Protein AF-A0A9D4YRK0-F1 (afdb_monomer_lite)

Radius of gyration: 32.39 Å; chains: 1; bounding box: 124×83×76 Å

pLDDT: mean 79.43, std 18.44, range [31.47, 96.75]

InterPro domains:
  IPR012337 Ribonuclease H-like superfamily [SSF53098] (95-279)
  IPR052035 Zinc finger BED domain-containing [PTHR46481] (95-280)

Sequence (341 aa):
MKEYRMTAAGAPEKDQAMISDFVRRTEPLSEKKTQALNTKVAAMVALDLQPYSVVKDRGFKELMEEPVPNYRLPSRNPLSRTLVPRLYDDTRKKLAIQDVICHTPSIDRLCKRARQIVGHYKDSSSAQKRLDEYQEKMGKDPLRLVQDVDTRWNSQYLMLSRLLDLKEAVSVELATSNSSIDGLCSAEWKEASEYVQALKPLYDATVITSADKYLSLSTQIPIIFGILSCLSNFSGTTGFNKELAKSINTRFPLYAEDKEACLAMFLDPRFKSAVFKSNKQEVMWLKDLVPQDVALFPAVEVTEGAAKVQAPQQCVQRSSDVWSAFDNLANSQVGNTPLST

Foldseek 3Di:
DDDDDDDDDDDDDDDDDDPVVVPPPVDADDPVVLLVVQLVVLVCCVVVVNQLCPLVDPVVVVVCCVVPVNHDHDHSCCSVPPNNVVVLVVVVCLDLLVVLCVVPVLLVVLLVLLQVLLCCLVVDVPLVVQLQVQCVVVVHHRDHAAHADPSDPCRSLRRLVRCLVSVVSSQVSQVPDPDPRDDDDPVSNVVSVLVNQLCQLVVLLCVVQVVDPDDQLLCQLLSLLLSLCSLVPPPPNDPSSVSSSVSSCVVCVCSCVPLVSLQSNLPPPLRNCLSCVVPVVSNVVSVVSVVVVVVVDDDDPDDPPDDPDDDDDDDDDDCRYSCNVVVVSVVVPPDDDDPDD

Structure (mmCIF, N/CA/C/O backbone):
data_AF-A0A9D4YRK0-F1
#
_entry.id   AF-A0A9D4YRK0-F1
#
loop_
_atom_site.group_PDB
_atom_site.id
_atom_site.type_symbol
_atom_site.label_atom_id
_atom_site.label_alt_id
_atom_site.label_comp_id
_atom_site.label_asym_id
_atom_site.label_entity_id
_atom_site.label_seq_id
_atom_site.pdbx_PDB_ins_code
_atom_site.Cartn_x
_atom_site.Cartn_y
_atom_site.Cartn_z
_atom_site.occupancy
_atom_site.B_iso_or_equiv
_atom_site.auth_seq_id
_atom_site.auth_comp_id
_atom_site.auth_asym_id
_atom_site.auth_atom_id
_atom_site.pdbx_PDB_model_num
ATOM 1 N N . MET A 1 1 ? 95.710 -56.782 -17.780 1.00 37.22 1 MET A N 1
ATOM 2 C CA . MET A 1 1 ? 94.936 -55.558 -18.090 1.00 37.22 1 MET A CA 1
ATOM 3 C C . MET A 1 1 ? 93.475 -55.951 -18.240 1.00 37.22 1 MET A C 1
ATOM 5 O O . MET A 1 1 ? 93.214 -57.080 -18.620 1.00 37.22 1 MET A O 1
ATOM 9 N N . LYS A 1 2 ? 92.579 -55.066 -17.804 1.00 37.16 2 LYS A N 1
ATOM 10 C CA . LYS A 1 2 ? 91.212 -55.325 -17.327 1.00 37.16 2 LYS A CA 1
ATOM 11 C C . LYS A 1 2 ? 90.234 -55.820 -18.405 1.00 37.16 2 LYS A C 1
ATOM 13 O O . LYS A 1 2 ? 90.191 -55.260 -19.494 1.00 37.16 2 LYS A O 1
ATOM 18 N N . GLU A 1 3 ? 89.412 -56.799 -18.029 1.00 35.09 3 GLU A N 1
ATOM 19 C CA . GLU A 1 3 ? 88.186 -57.208 -18.724 1.00 35.09 3 GLU A CA 1
ATOM 20 C C . GLU A 1 3 ? 87.086 -56.146 -18.557 1.00 35.09 3 GLU A C 1
ATOM 22 O O . GLU A 1 3 ? 86.912 -55.581 -17.474 1.00 35.09 3 GLU A O 1
ATOM 27 N N . TYR A 1 4 ? 86.334 -55.885 -19.628 1.00 36.81 4 TYR A N 1
ATOM 28 C CA . TYR A 1 4 ? 85.219 -54.938 -19.664 1.00 36.81 4 TYR A CA 1
ATOM 29 C C . TYR A 1 4 ? 83.904 -55.718 -19.809 1.00 36.81 4 TYR A C 1
ATOM 31 O O . TYR A 1 4 ? 83.655 -56.336 -20.843 1.00 36.81 4 TYR A O 1
ATOM 39 N N . ARG A 1 5 ? 83.066 -55.714 -18.764 1.00 39.28 5 ARG A N 1
ATOM 40 C CA . ARG A 1 5 ? 81.685 -56.230 -18.790 1.00 39.28 5 ARG A CA 1
ATOM 41 C C . ARG A 1 5 ? 80.731 -55.077 -19.101 1.00 39.28 5 ARG A C 1
ATOM 43 O O . ARG A 1 5 ? 80.729 -54.077 -18.391 1.00 39.28 5 ARG A O 1
ATOM 50 N N . MET A 1 6 ? 79.918 -55.240 -20.141 1.00 38.59 6 MET A N 1
ATOM 51 C CA . MET A 1 6 ? 78.828 -54.327 -20.491 1.00 38.59 6 MET A CA 1
ATOM 52 C C . MET A 1 6 ? 77.666 -54.452 -19.496 1.00 38.59 6 MET A C 1
ATOM 54 O O . MET A 1 6 ? 77.218 -55.562 -19.212 1.00 38.59 6 MET A O 1
ATOM 58 N N . THR A 1 7 ? 77.146 -53.325 -19.008 1.00 41.09 7 THR A N 1
ATOM 59 C CA . THR A 1 7 ? 75.872 -53.237 -18.281 1.00 41.09 7 THR A CA 1
ATOM 60 C C . THR A 1 7 ? 74.850 -52.483 -19.132 1.00 41.09 7 THR A C 1
ATOM 62 O O . THR A 1 7 ? 75.106 -51.378 -19.605 1.00 41.09 7 THR A O 1
ATOM 65 N N . ALA A 1 8 ? 73.693 -53.107 -19.360 1.00 41.97 8 ALA A N 1
ATOM 66 C CA . ALA A 1 8 ? 72.570 -52.538 -20.097 1.00 41.97 8 ALA A CA 1
ATOM 67 C C . ALA A 1 8 ? 71.843 -51.477 -19.250 1.00 41.97 8 ALA A C 1
ATOM 69 O O . ALA A 1 8 ? 71.501 -51.737 -18.097 1.00 41.97 8 ALA A O 1
ATOM 70 N N . ALA A 1 9 ? 71.601 -50.294 -19.819 1.00 45.09 9 ALA A N 1
ATOM 71 C CA . ALA A 1 9 ? 70.806 -49.233 -19.202 1.00 45.09 9 ALA A CA 1
ATOM 72 C C . ALA A 1 9 ? 69.312 -49.433 -19.525 1.00 45.09 9 ALA A C 1
ATOM 74 O O . ALA A 1 9 ? 68.937 -49.532 -20.693 1.00 45.09 9 ALA A O 1
ATOM 75 N N . GLY A 1 10 ? 68.474 -49.525 -18.487 1.00 41.69 10 GLY A N 1
ATOM 76 C CA . GLY A 1 10 ? 67.019 -49.681 -18.592 1.00 41.69 10 GLY A CA 1
ATOM 77 C C . GLY A 1 10 ? 66.300 -48.397 -19.027 1.00 41.69 10 GLY A C 1
ATOM 78 O O . GLY A 1 10 ? 66.745 -47.291 -18.729 1.00 41.69 10 GLY A O 1
ATOM 79 N N . ALA A 1 11 ? 65.187 -48.562 -19.746 1.00 44.66 11 ALA A N 1
ATOM 80 C CA . ALA A 1 11 ? 64.291 -47.488 -20.183 1.00 44.66 11 ALA A CA 1
ATOM 81 C C . ALA A 1 11 ? 63.508 -46.869 -18.999 1.00 44.66 11 ALA A C 1
ATOM 83 O O . ALA A 1 11 ? 63.266 -47.572 -18.017 1.00 44.66 11 ALA A O 1
ATOM 84 N N . PRO A 1 12 ? 63.079 -45.593 -19.079 1.00 47.25 12 PRO A N 1
ATOM 85 C CA . PRO A 1 12 ? 62.323 -44.957 -18.004 1.00 47.25 12 PRO A CA 1
ATOM 86 C C . PRO A 1 12 ? 60.893 -45.516 -17.935 1.00 47.25 12 PRO A C 1
ATOM 88 O O . PRO A 1 12 ? 60.200 -45.601 -18.953 1.00 47.25 12 PRO A O 1
ATOM 91 N N . GLU A 1 13 ? 60.456 -45.896 -16.733 1.00 50.16 13 GLU A N 1
ATOM 92 C CA . GLU A 1 13 ? 59.064 -46.244 -16.436 1.00 50.16 13 GLU A CA 1
ATOM 93 C C . GLU A 1 13 ? 58.150 -45.052 -16.749 1.00 50.16 13 GLU A C 1
ATOM 95 O O . GLU A 1 13 ? 58.417 -43.916 -16.363 1.00 50.16 13 GLU A O 1
ATOM 100 N N . LYS A 1 14 ? 57.064 -45.309 -17.485 1.00 53.56 14 LYS A N 1
ATOM 101 C CA . LYS A 1 14 ? 55.984 -44.338 -17.667 1.00 53.56 14 LYS A CA 1
ATOM 102 C C . LYS A 1 14 ? 55.129 -44.357 -16.405 1.00 53.56 14 LYS A C 1
ATOM 104 O O . LYS A 1 14 ? 54.459 -45.360 -16.161 1.00 53.56 14 LYS A O 1
ATOM 109 N N . ASP A 1 15 ? 55.131 -43.260 -15.654 1.00 61.62 15 ASP A N 1
ATOM 110 C CA . ASP A 1 15 ? 54.235 -43.074 -14.513 1.00 61.62 15 ASP A CA 1
ATOM 111 C C . ASP A 1 15 ? 52.777 -43.335 -14.931 1.00 61.62 15 ASP A C 1
ATOM 113 O O . ASP A 1 15 ? 52.260 -42.746 -15.886 1.00 61.62 15 ASP A O 1
ATOM 117 N N . GLN A 1 16 ? 52.113 -44.263 -14.237 1.00 65.12 16 GLN A N 1
ATOM 118 C CA . GLN A 1 16 ? 50.686 -44.524 -14.414 1.00 65.12 16 GLN A CA 1
ATOM 119 C C . GLN A 1 16 ? 49.880 -43.321 -13.913 1.00 65.12 16 GLN A C 1
ATOM 121 O O . GLN A 1 16 ? 50.008 -42.925 -12.757 1.00 65.12 16 GLN A O 1
ATOM 126 N N . ALA A 1 1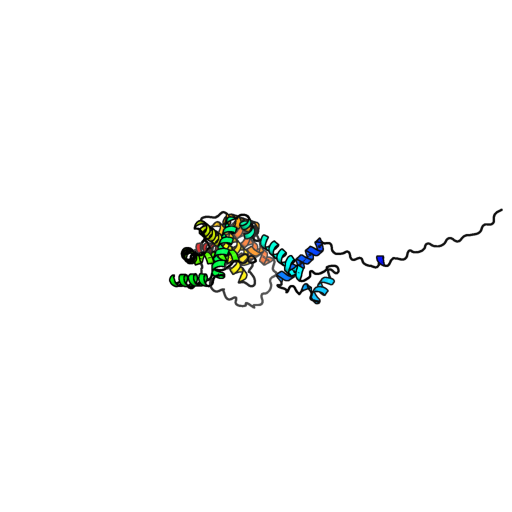7 ? 49.002 -42.783 -14.765 1.00 65.12 17 ALA A N 1
ATOM 127 C CA . ALA A 1 17 ? 48.016 -41.787 -14.357 1.00 65.12 17 ALA A CA 1
ATOM 128 C C . ALA A 1 17 ? 47.150 -42.342 -13.213 1.00 65.12 17 ALA A C 1
ATOM 130 O O . ALA A 1 17 ? 46.631 -43.462 -13.303 1.00 65.12 17 ALA A O 1
ATOM 131 N N . MET A 1 18 ? 46.999 -41.574 -12.133 1.00 75.94 18 MET A N 1
ATOM 132 C CA . MET A 1 18 ? 46.233 -42.011 -10.971 1.00 75.94 18 MET A CA 1
ATOM 133 C C . MET A 1 18 ? 44.734 -41.852 -11.230 1.00 75.94 18 MET A C 1
ATOM 135 O O . MET A 1 18 ? 44.291 -40.956 -11.943 1.00 75.94 18 MET A O 1
ATOM 139 N N . ILE A 1 19 ? 43.910 -42.689 -10.588 1.00 61.84 19 ILE A N 1
ATOM 140 C CA . ILE A 1 19 ? 42.438 -42.574 -10.628 1.00 61.84 19 ILE A CA 1
ATOM 141 C C . ILE A 1 19 ? 41.967 -41.153 -10.266 1.00 61.84 19 ILE A C 1
ATOM 143 O O . ILE A 1 19 ? 40.966 -40.684 -10.806 1.00 61.84 19 ILE A O 1
ATOM 147 N N . SER A 1 20 ? 42.701 -40.440 -9.402 1.00 61.16 20 SER A N 1
ATOM 148 C CA . SER A 1 20 ? 42.438 -39.037 -9.053 1.00 61.16 20 SER A CA 1
ATOM 149 C C . SER A 1 20 ? 42.436 -38.088 -10.247 1.00 61.16 20 SER A C 1
ATOM 151 O O . SER A 1 20 ? 41.726 -37.087 -10.199 1.00 61.16 20 SER A O 1
ATOM 153 N N . ASP A 1 21 ? 43.189 -38.409 -11.297 1.00 58.81 21 ASP A N 1
ATOM 154 C CA . ASP A 1 21 ? 43.362 -37.568 -12.483 1.00 58.81 21 ASP A CA 1
ATOM 155 C C . ASP A 1 21 ? 42.176 -37.720 -13.450 1.00 58.81 21 ASP A C 1
ATOM 157 O O . ASP A 1 21 ? 41.890 -36.827 -14.246 1.00 58.81 21 ASP A O 1
ATOM 161 N N . PHE A 1 22 ? 41.433 -38.829 -13.338 1.00 59.75 22 PHE A N 1
ATOM 162 C CA . PHE A 1 22 ? 40.206 -39.103 -14.097 1.00 59.75 22 PHE A CA 1
ATOM 163 C C . PHE A 1 22 ? 38.929 -38.715 -13.348 1.00 59.75 22 PHE A C 1
ATOM 165 O O . PHE A 1 22 ? 37.873 -38.541 -13.965 1.00 59.75 22 PHE A O 1
ATOM 172 N N . VAL A 1 23 ? 38.999 -38.538 -12.026 1.00 61.88 23 VAL A N 1
ATOM 173 C CA . VAL A 1 23 ? 37.905 -37.929 -11.272 1.00 61.88 23 VAL A CA 1
ATOM 174 C C . VAL A 1 23 ? 37.909 -36.444 -11.609 1.00 61.88 23 VAL A C 1
ATOM 176 O O . VAL A 1 23 ? 38.714 -35.682 -11.077 1.00 61.88 23 VAL A O 1
ATOM 179 N N . ARG A 1 24 ? 36.974 -36.003 -12.463 1.00 55.03 24 ARG A N 1
ATOM 180 C CA . ARG A 1 24 ? 36.579 -34.590 -12.501 1.00 55.03 24 ARG A CA 1
ATOM 181 C C . ARG A 1 24 ? 36.155 -34.223 -11.080 1.00 55.03 24 ARG A C 1
ATOM 183 O O . ARG A 1 24 ? 35.016 -34.467 -10.693 1.00 55.03 24 ARG A O 1
ATOM 190 N N . ARG A 1 25 ? 37.072 -33.668 -10.284 1.00 55.69 25 ARG A N 1
ATOM 191 C CA . ARG A 1 25 ? 36.735 -32.959 -9.052 1.00 55.69 25 ARG A CA 1
ATOM 192 C C . ARG A 1 25 ? 35.995 -31.720 -9.508 1.00 55.69 25 ARG A C 1
ATOM 194 O O . ARG A 1 25 ? 36.591 -30.676 -9.740 1.00 55.69 25 ARG A O 1
ATOM 201 N N . THR A 1 26 ? 34.704 -31.865 -9.753 1.00 60.56 26 THR A N 1
ATOM 202 C CA . THR A 1 26 ? 33.857 -30.719 -9.983 1.00 60.56 26 THR A CA 1
ATOM 203 C C . THR A 1 26 ? 33.838 -29.948 -8.673 1.00 60.56 26 THR A C 1
ATOM 205 O O . THR A 1 26 ? 33.275 -30.393 -7.674 1.00 60.56 26 THR A O 1
ATOM 208 N N . GLU A 1 27 ? 34.582 -28.844 -8.642 1.00 69.81 27 GLU A N 1
ATOM 209 C CA . GLU A 1 27 ? 34.714 -28.044 -7.435 1.00 69.81 27 GLU A CA 1
ATOM 210 C C . GLU A 1 27 ? 33.321 -27.644 -6.931 1.00 69.81 27 GLU A C 1
ATOM 212 O O . GLU A 1 27 ? 32.442 -27.292 -7.735 1.00 69.81 27 GLU A O 1
ATOM 217 N N . PRO A 1 28 ? 33.084 -27.723 -5.610 1.00 75.19 28 PRO A N 1
ATOM 218 C CA . PRO A 1 28 ? 31.821 -27.294 -5.041 1.00 75.19 28 PRO A CA 1
ATOM 219 C C . PRO A 1 28 ? 31.569 -25.832 -5.415 1.00 75.19 28 PRO A C 1
ATOM 221 O O . PRO A 1 28 ? 32.489 -25.011 -5.451 1.00 75.19 28 PRO A O 1
ATOM 224 N N . LEU A 1 29 ? 30.308 -25.502 -5.705 1.00 85.56 29 LEU A N 1
ATOM 225 C CA . LEU A 1 29 ? 29.939 -24.130 -6.032 1.00 85.56 29 LEU A CA 1
ATOM 226 C C . LEU A 1 29 ? 30.372 -23.190 -4.901 1.00 85.56 29 LEU A C 1
ATOM 228 O O . LEU A 1 29 ? 30.156 -23.479 -3.723 1.00 85.56 29 LEU A O 1
ATOM 232 N N . SER A 1 30 ? 30.938 -22.037 -5.262 1.00 91.00 30 SER A N 1
ATOM 233 C CA . SER A 1 30 ? 31.282 -21.028 -4.266 1.00 91.00 30 SER A CA 1
ATOM 234 C C . SER A 1 30 ? 30.035 -20.554 -3.522 1.00 91.00 30 SER A C 1
ATOM 236 O O . SER A 1 30 ? 28.960 -20.413 -4.110 1.00 91.00 30 SER A O 1
ATOM 238 N N . GLU A 1 31 ? 30.190 -20.238 -2.236 1.00 91.88 31 GLU A N 1
ATOM 239 C CA . GLU A 1 31 ? 29.088 -19.806 -1.368 1.00 91.88 31 GLU A CA 1
ATOM 240 C C . GLU A 1 31 ? 28.282 -18.650 -1.987 1.00 91.88 31 GLU A C 1
ATOM 242 O O . GLU A 1 31 ? 27.053 -18.676 -2.030 1.00 91.88 31 GLU A O 1
ATOM 247 N N . LYS A 1 32 ? 28.974 -17.674 -2.588 1.00 93.62 32 LYS A N 1
ATOM 248 C CA . LYS A 1 32 ? 28.346 -16.535 -3.275 1.00 93.62 32 LYS A CA 1
ATOM 249 C C . LYS A 1 32 ? 27.471 -16.968 -4.459 1.00 93.62 32 LYS A C 1
ATOM 251 O O . LYS A 1 32 ? 26.376 -16.433 -4.633 1.00 93.62 32 LYS A O 1
ATOM 256 N N . LYS A 1 33 ? 27.930 -17.928 -5.274 1.00 91.88 33 LYS A N 1
ATOM 257 C CA . LYS A 1 33 ? 27.148 -18.461 -6.405 1.00 91.88 33 LYS A CA 1
ATOM 258 C C . LYS A 1 33 ? 25.942 -19.260 -5.906 1.00 91.88 33 LYS A C 1
ATOM 260 O O . LYS A 1 33 ? 24.844 -19.075 -6.426 1.00 91.88 33 LYS A O 1
ATOM 265 N N . THR A 1 34 ? 26.116 -20.072 -4.864 1.00 93.56 34 THR A N 1
ATOM 266 C CA . THR A 1 34 ? 25.028 -20.830 -4.225 1.00 93.56 34 THR A CA 1
ATOM 267 C C . THR A 1 34 ? 23.941 -19.907 -3.678 1.00 93.56 34 THR A C 1
ATOM 269 O O . THR A 1 34 ? 22.757 -20.127 -3.931 1.00 93.56 34 THR A O 1
ATOM 272 N N . GLN A 1 35 ? 24.318 -18.830 -2.984 1.00 93.62 35 GLN A N 1
ATOM 273 C CA . GLN A 1 35 ? 23.367 -17.840 -2.470 1.00 93.62 35 GLN A CA 1
ATOM 274 C C . GLN A 1 35 ? 22.609 -17.121 -3.595 1.00 93.62 35 GLN A C 1
ATOM 276 O O . GLN A 1 35 ? 21.395 -16.921 -3.491 1.00 93.62 35 GLN A O 1
ATOM 281 N N . ALA A 1 36 ? 23.294 -16.776 -4.690 1.00 94.56 36 ALA A N 1
ATOM 282 C CA . ALA A 1 36 ? 22.661 -16.163 -5.855 1.00 94.56 36 ALA A CA 1
ATOM 283 C C . ALA A 1 36 ? 21.612 -17.096 -6.486 1.00 94.56 36 ALA A C 1
ATOM 285 O O . ALA A 1 36 ? 20.487 -16.664 -6.740 1.00 94.56 36 ALA A O 1
ATOM 286 N N . LEU A 1 37 ? 21.938 -18.381 -6.663 1.00 95.19 37 LEU A N 1
ATOM 287 C CA . LEU A 1 37 ? 20.996 -19.382 -7.174 1.00 95.19 37 LEU A CA 1
ATOM 288 C C . LEU A 1 37 ? 19.820 -19.607 -6.218 1.00 95.19 37 LEU A C 1
ATOM 290 O O . LEU A 1 37 ? 18.675 -19.573 -6.657 1.00 95.19 37 LEU A O 1
ATOM 294 N N . ASN A 1 38 ? 20.071 -19.720 -4.910 1.00 95.50 38 ASN A N 1
ATOM 295 C CA . ASN A 1 38 ? 19.011 -19.830 -3.900 1.00 95.50 38 ASN A CA 1
ATOM 296 C C . ASN A 1 38 ? 18.036 -18.649 -3.967 1.00 95.50 38 ASN A C 1
ATOM 298 O O . ASN A 1 38 ? 16.825 -18.836 -3.854 1.00 95.50 38 ASN A O 1
ATOM 302 N N . THR A 1 39 ? 18.558 -17.440 -4.187 1.00 95.44 39 THR A N 1
ATOM 303 C CA . THR A 1 39 ? 17.743 -16.230 -4.348 1.00 95.44 39 THR A CA 1
ATOM 304 C C . THR A 1 39 ? 16.892 -16.302 -5.613 1.00 95.44 39 THR A C 1
ATOM 306 O O . THR A 1 39 ? 15.719 -15.946 -5.576 1.00 95.44 39 THR A O 1
ATOM 309 N N . LYS A 1 40 ? 17.446 -16.802 -6.725 1.00 95.75 40 LYS A N 1
ATOM 310 C CA . LYS A 1 40 ? 16.704 -16.985 -7.981 1.00 95.75 40 LYS A CA 1
ATOM 311 C C . LYS A 1 40 ? 15.617 -18.054 -7.868 1.00 95.75 40 LYS A C 1
ATOM 313 O O . LYS A 1 40 ? 14.510 -17.813 -8.331 1.00 95.75 40 LYS A O 1
ATOM 318 N N . VAL A 1 41 ? 15.890 -19.174 -7.198 1.00 95.75 41 VAL A N 1
ATOM 319 C CA . VAL A 1 41 ? 14.881 -20.212 -6.923 1.00 95.75 41 VAL A CA 1
ATOM 320 C C . VAL A 1 41 ? 13.764 -19.656 -6.037 1.00 95.75 41 VAL A C 1
ATOM 322 O O . VAL A 1 41 ? 12.593 -19.846 -6.344 1.00 95.75 41 VAL A O 1
ATOM 325 N N . ALA A 1 42 ? 14.102 -18.922 -4.972 1.00 96.44 42 ALA A N 1
ATOM 326 C CA . ALA A 1 42 ? 13.107 -18.271 -4.118 1.00 96.44 42 ALA A CA 1
ATOM 327 C C . ALA A 1 42 ? 12.266 -17.237 -4.880 1.00 96.44 42 ALA A C 1
ATOM 329 O O . ALA A 1 42 ? 11.055 -17.182 -4.685 1.00 96.44 42 ALA A O 1
ATOM 330 N N . ALA A 1 43 ? 12.894 -16.457 -5.766 1.00 95.94 43 ALA A N 1
ATOM 331 C CA . ALA A 1 43 ? 12.201 -15.496 -6.614 1.00 95.94 43 ALA A CA 1
ATOM 332 C C . ALA A 1 43 ? 11.253 -16.181 -7.604 1.00 95.94 43 ALA A C 1
ATOM 334 O O . ALA A 1 43 ? 10.110 -15.759 -7.688 1.00 95.94 43 ALA A O 1
ATOM 335 N N . MET A 1 44 ? 11.679 -17.251 -8.287 1.00 96.06 44 MET A N 1
ATOM 336 C CA . MET A 1 44 ? 10.807 -18.041 -9.170 1.00 96.06 44 MET A CA 1
ATOM 337 C C . MET A 1 44 ? 9.577 -18.542 -8.409 1.00 96.06 44 MET A C 1
ATOM 339 O O . MET A 1 44 ? 8.446 -18.302 -8.815 1.00 96.06 44 MET A O 1
ATOM 343 N N . VAL A 1 45 ? 9.792 -19.133 -7.231 1.00 95.94 45 VAL A N 1
ATOM 344 C CA . VAL A 1 45 ? 8.692 -19.655 -6.415 1.00 95.94 45 VAL A CA 1
ATOM 345 C C . VAL A 1 45 ? 7.717 -18.556 -5.988 1.00 95.94 45 VAL A C 1
ATOM 347 O O . VAL A 1 45 ? 6.510 -18.780 -5.987 1.00 95.94 45 VAL A O 1
ATOM 350 N N . ALA A 1 46 ? 8.224 -17.371 -5.642 1.00 93.12 46 ALA A N 1
ATOM 351 C CA . ALA A 1 46 ? 7.398 -16.245 -5.224 1.00 93.12 46 ALA A CA 1
ATOM 352 C C . ALA A 1 46 ? 6.656 -15.569 -6.392 1.00 93.12 46 ALA A C 1
ATOM 354 O O . ALA A 1 46 ? 5.475 -15.261 -6.250 1.00 93.12 46 ALA A O 1
ATOM 355 N N . LEU A 1 47 ? 7.333 -15.331 -7.519 1.00 90.88 47 LEU A N 1
ATOM 356 C CA . LEU A 1 47 ? 6.775 -14.645 -8.691 1.00 90.88 47 LEU A CA 1
ATOM 357 C C . LEU A 1 47 ? 5.705 -15.490 -9.382 1.00 90.88 47 LEU A C 1
ATOM 359 O O . LEU A 1 47 ? 4.651 -14.970 -9.737 1.00 90.88 47 LEU A O 1
ATOM 363 N N . ASP A 1 48 ? 5.946 -16.796 -9.489 1.00 94.62 48 ASP A N 1
ATOM 364 C CA . ASP A 1 48 ? 5.068 -17.724 -10.203 1.00 94.62 48 ASP A CA 1
ATOM 365 C C . ASP A 1 48 ? 4.077 -18.436 -9.267 1.00 94.62 48 ASP A C 1
ATOM 367 O O . ASP A 1 48 ? 3.433 -19.411 -9.662 1.00 94.62 48 ASP A O 1
ATOM 371 N N . LEU A 1 49 ? 3.980 -17.978 -8.010 1.00 91.44 49 LEU A N 1
ATOM 372 C CA . LEU A 1 49 ? 3.104 -18.517 -6.961 1.00 91.44 49 LEU A CA 1
ATOM 373 C C . LEU A 1 49 ? 3.196 -20.047 -6.813 1.00 91.44 49 LEU A C 1
ATOM 375 O O . LEU A 1 49 ? 2.203 -20.728 -6.545 1.00 91.44 49 LEU A O 1
ATOM 379 N N . GLN A 1 50 ? 4.396 -20.603 -6.987 1.00 95.56 50 GLN A N 1
ATOM 380 C CA . GLN A 1 50 ? 4.605 -22.045 -6.936 1.00 95.56 50 GLN A CA 1
ATOM 381 C C . GLN A 1 50 ? 4.545 -22.562 -5.495 1.00 95.56 50 GLN A C 1
ATOM 383 O O . GLN A 1 50 ? 4.965 -21.882 -4.551 1.00 95.56 50 GLN A O 1
ATOM 388 N N . PRO A 1 51 ? 4.082 -23.804 -5.278 1.00 96.06 51 PRO A N 1
ATOM 389 C CA . PRO A 1 51 ? 4.180 -24.412 -3.965 1.00 96.06 51 PRO A CA 1
ATOM 390 C C . PRO A 1 51 ? 5.652 -24.635 -3.599 1.00 96.06 51 PRO A C 1
ATOM 392 O O . PRO A 1 51 ? 6.457 -25.084 -4.412 1.00 96.06 51 PRO A O 1
ATOM 395 N N . TYR A 1 52 ? 6.012 -24.443 -2.326 1.00 95.62 52 TYR A N 1
ATOM 396 C CA . TYR A 1 52 ? 7.384 -24.689 -1.850 1.00 95.62 52 TYR A CA 1
ATOM 397 C C . TYR A 1 52 ? 7.872 -26.138 -2.037 1.00 95.62 52 TYR A C 1
ATOM 399 O O . TYR A 1 52 ? 9.041 -26.430 -1.788 1.00 95.62 52 TYR A O 1
ATOM 407 N N . SER A 1 53 ? 6.987 -27.074 -2.390 1.00 95.69 53 SER A N 1
ATOM 408 C CA . SER A 1 53 ? 7.345 -28.448 -2.743 1.00 95.69 53 SER A CA 1
ATOM 409 C C . SER A 1 53 ? 8.013 -28.571 -4.110 1.00 95.69 53 SER A C 1
ATOM 411 O O . SER A 1 53 ? 8.700 -29.568 -4.294 1.00 95.69 53 SER A O 1
ATOM 413 N N . VAL A 1 54 ? 7.902 -27.575 -5.000 1.00 96.12 54 VAL A N 1
ATOM 414 C CA . VAL A 1 54 ? 8.424 -27.641 -6.380 1.00 96.12 54 VAL A CA 1
ATOM 415 C C . VAL A 1 54 ? 9.913 -27.996 -6.445 1.00 96.12 54 VAL A C 1
ATOM 417 O O . VAL A 1 54 ? 10.357 -28.742 -7.309 1.00 96.12 54 VAL A O 1
ATOM 420 N N . VAL A 1 55 ? 10.693 -27.577 -5.442 1.00 95.12 55 VAL A N 1
ATOM 421 C CA . VAL A 1 55 ? 12.125 -27.914 -5.305 1.00 95.12 55 VAL A CA 1
ATOM 422 C C . VAL A 1 55 ? 12.404 -29.411 -5.108 1.00 95.12 55 VAL A C 1
ATOM 424 O O . VAL A 1 55 ? 13.549 -29.854 -5.189 1.00 95.12 55 VAL A O 1
ATOM 427 N N . LYS A 1 56 ? 11.379 -30.211 -4.797 1.00 93.94 56 LYS A N 1
ATOM 428 C CA . LYS A 1 56 ? 11.473 -31.668 -4.659 1.00 93.94 56 LYS A CA 1
ATOM 429 C C . LYS A 1 56 ? 11.054 -32.407 -5.922 1.00 93.94 56 LYS A C 1
ATOM 431 O O . LYS A 1 56 ? 11.405 -33.587 -6.028 1.00 93.94 56 LYS A O 1
ATOM 436 N N . ASP A 1 57 ? 10.342 -31.741 -6.822 1.00 95.69 57 ASP A N 1
ATOM 437 C CA . ASP A 1 57 ? 9.744 -32.363 -7.990 1.00 95.69 57 ASP A CA 1
ATOM 438 C C . ASP A 1 57 ? 10.829 -32.841 -8.950 1.00 95.69 57 ASP A C 1
ATOM 440 O O . ASP A 1 57 ? 11.865 -32.198 -9.135 1.00 95.69 57 ASP A O 1
ATOM 444 N N . ARG A 1 58 ? 10.593 -34.013 -9.544 1.00 95.69 58 ARG A N 1
ATOM 445 C CA . ARG A 1 58 ? 11.573 -34.696 -10.392 1.00 95.69 58 ARG A CA 1
ATOM 446 C C . ARG A 1 58 ? 11.998 -33.827 -11.579 1.00 95.69 58 ARG A C 1
ATOM 448 O O . ARG A 1 58 ? 13.189 -33.624 -11.768 1.00 95.69 58 ARG A O 1
ATOM 455 N N . GLY A 1 59 ? 11.034 -33.271 -12.315 1.00 95.75 59 GLY A N 1
ATOM 456 C CA . GLY A 1 59 ? 11.323 -32.472 -13.509 1.00 95.75 59 GLY A CA 1
ATOM 457 C C . GLY A 1 59 ? 12.122 -31.203 -13.208 1.00 95.75 59 GLY A C 1
ATOM 458 O O . GLY A 1 59 ? 13.032 -30.860 -13.953 1.00 95.75 59 GLY A O 1
ATOM 459 N N . PHE A 1 60 ? 11.850 -30.533 -12.082 1.00 95.06 60 PHE A N 1
ATOM 460 C CA . PHE A 1 60 ? 12.611 -29.341 -11.704 1.00 95.06 60 PHE A CA 1
ATOM 461 C C . PHE A 1 60 ? 14.052 -29.676 -11.293 1.00 95.06 60 PHE A C 1
ATOM 463 O O . PHE A 1 60 ? 14.963 -28.907 -11.580 1.00 95.06 60 PHE A O 1
ATOM 470 N N . LYS A 1 61 ? 14.288 -30.835 -10.668 1.00 93.62 61 LYS A N 1
ATOM 471 C CA . LYS A 1 61 ? 15.650 -31.313 -10.381 1.00 93.62 61 LYS A CA 1
ATOM 472 C C . LYS A 1 61 ? 16.419 -31.641 -11.654 1.00 93.62 61 LYS A C 1
ATOM 474 O O . LYS A 1 61 ? 17.518 -31.127 -11.816 1.00 93.62 61 LYS A O 1
ATOM 479 N N . GLU A 1 62 ? 15.817 -32.416 -12.556 1.00 94.19 62 GLU A N 1
ATOM 480 C CA . GLU A 1 62 ? 16.423 -32.768 -13.849 1.00 94.19 62 GLU A CA 1
ATOM 481 C C . GLU A 1 62 ? 16.777 -31.503 -14.651 1.00 94.19 62 GLU A C 1
ATOM 483 O O . GLU A 1 62 ? 17.881 -31.388 -15.177 1.00 94.19 62 GLU A O 1
ATOM 488 N N . LEU A 1 63 ? 15.894 -30.495 -14.651 1.00 94.00 63 LEU A N 1
ATOM 489 C CA . LEU A 1 63 ? 16.151 -29.204 -15.296 1.00 94.00 63 LEU A CA 1
ATOM 490 C C . LEU A 1 63 ? 17.342 -28.446 -14.693 1.00 94.00 63 LEU A C 1
ATOM 492 O O . LEU A 1 63 ? 18.024 -27.725 -15.413 1.00 94.00 63 LEU A O 1
ATOM 496 N N . MET A 1 64 ? 17.571 -28.553 -13.383 1.00 93.12 64 MET A N 1
ATOM 497 C CA . MET A 1 64 ? 18.643 -27.826 -12.691 1.00 93.12 64 MET A CA 1
ATOM 498 C C . MET A 1 64 ? 19.992 -28.554 -12.745 1.00 93.12 64 MET A C 1
ATOM 500 O O . MET A 1 64 ? 21.033 -27.898 -12.666 1.00 93.12 64 MET A O 1
ATOM 504 N N . GLU A 1 65 ? 19.981 -29.880 -12.898 1.00 90.50 65 GLU A N 1
ATOM 505 C CA . GLU A 1 65 ? 21.184 -30.712 -13.008 1.00 90.50 65 GLU A CA 1
ATOM 506 C C . GLU A 1 65 ? 21.966 -30.444 -14.301 1.00 90.50 65 GLU A C 1
ATOM 508 O O . GLU A 1 65 ? 23.193 -30.379 -14.255 1.00 90.50 65 GLU A O 1
ATOM 513 N N . GLU A 1 66 ? 21.280 -30.212 -15.423 1.00 89.38 66 GLU A N 1
ATOM 514 C CA . GLU A 1 66 ? 21.919 -29.955 -16.722 1.00 89.38 66 GLU A CA 1
ATOM 515 C C . GLU A 1 66 ? 22.755 -28.650 -16.745 1.00 89.38 66 GLU A C 1
ATOM 517 O O . GLU A 1 66 ? 23.952 -28.702 -17.039 1.00 89.38 66 GLU A O 1
ATOM 522 N N . PRO A 1 67 ? 22.212 -27.463 -16.393 1.00 89.19 67 PRO A N 1
ATOM 523 C CA . PRO A 1 67 ? 22.976 -26.217 -16.425 1.00 89.19 67 PRO A CA 1
ATOM 524 C C . PRO A 1 67 ? 23.929 -26.046 -15.232 1.00 89.19 67 PRO A C 1
ATOM 526 O O . PRO A 1 67 ? 24.927 -25.332 -15.354 1.00 89.19 67 PRO A O 1
ATOM 529 N N . VAL A 1 68 ? 23.625 -26.626 -14.058 1.00 89.25 68 VAL A N 1
ATOM 530 C CA . VAL A 1 68 ? 24.410 -26.415 -12.825 1.00 89.25 68 VAL A CA 1
ATOM 531 C C . VAL A 1 68 ? 24.524 -27.703 -11.982 1.00 89.25 68 VAL A C 1
ATOM 533 O O . VAL A 1 68 ? 23.988 -27.773 -10.873 1.00 89.25 68 VAL A O 1
ATOM 536 N N . PRO A 1 69 ? 25.305 -28.706 -12.423 1.00 84.75 69 PRO A N 1
ATOM 537 C CA . PRO A 1 69 ? 25.294 -30.056 -11.839 1.00 84.75 69 PRO A CA 1
ATOM 538 C C . PRO A 1 69 ? 25.744 -30.141 -10.370 1.00 84.75 69 PRO A C 1
ATOM 540 O O . PRO A 1 69 ? 25.344 -31.050 -9.649 1.00 84.75 69 PRO A O 1
ATOM 543 N N . ASN A 1 70 ? 26.552 -29.191 -9.879 1.00 88.50 70 ASN A N 1
ATOM 544 C CA . ASN A 1 70 ? 27.020 -29.189 -8.480 1.00 88.50 70 ASN A CA 1
ATOM 545 C C . ASN A 1 70 ? 26.147 -28.343 -7.543 1.00 88.50 70 ASN A C 1
ATOM 547 O O . ASN A 1 70 ? 26.501 -28.154 -6.375 1.00 88.50 70 ASN A O 1
ATOM 551 N N . TYR A 1 71 ? 25.047 -27.772 -8.036 1.00 91.81 71 TYR A N 1
ATOM 552 C CA . TYR A 1 71 ? 24.157 -26.967 -7.213 1.00 91.81 71 TYR A CA 1
ATOM 553 C C . TYR A 1 71 ? 23.143 -27.850 -6.490 1.00 91.81 71 TYR A C 1
ATOM 555 O O . TYR A 1 71 ? 22.346 -28.560 -7.095 1.00 91.81 71 TYR A O 1
ATOM 563 N N . ARG A 1 72 ? 23.140 -27.770 -5.158 1.00 90.56 72 ARG A N 1
ATOM 564 C CA . ARG A 1 72 ? 22.124 -28.428 -4.338 1.00 90.56 72 ARG A CA 1
ATOM 565 C C . ARG A 1 72 ? 20.967 -27.473 -4.096 1.00 90.56 72 ARG A C 1
ATOM 567 O O . ARG A 1 72 ? 21.131 -26.460 -3.418 1.00 90.56 72 ARG A O 1
ATOM 574 N N . LEU A 1 73 ? 19.797 -27.835 -4.617 1.00 92.94 73 LEU A N 1
ATOM 575 C CA . LEU A 1 73 ? 18.568 -27.077 -4.411 1.00 92.94 73 LEU A CA 1
ATOM 576 C C . LEU A 1 73 ? 18.248 -26.913 -2.914 1.00 92.94 73 LEU A C 1
ATOM 578 O O . LEU A 1 73 ? 18.420 -27.857 -2.132 1.00 92.94 73 LEU A O 1
ATOM 582 N N . PRO A 1 74 ? 17.738 -25.739 -2.498 1.00 93.56 74 PRO A N 1
ATOM 583 C CA . PRO A 1 74 ? 17.296 -25.534 -1.133 1.00 93.56 74 PRO A CA 1
ATOM 584 C C . PRO A 1 74 ? 16.106 -26.447 -0.850 1.00 93.56 74 PRO A C 1
ATOM 586 O O . PRO A 1 74 ? 15.200 -26.605 -1.668 1.00 93.56 74 PRO A O 1
ATOM 589 N N . SER A 1 75 ? 16.076 -27.037 0.342 1.00 93.00 75 SER A N 1
ATOM 590 C CA . SER A 1 75 ? 14.896 -27.784 0.762 1.00 93.00 75 SER A CA 1
ATOM 591 C C . SER A 1 75 ? 13.730 -26.833 1.065 1.00 93.00 75 SER A C 1
ATOM 593 O O . SER A 1 75 ? 13.905 -25.630 1.277 1.00 93.00 75 SER A O 1
ATOM 595 N N . ARG A 1 76 ? 12.515 -27.389 1.129 1.00 95.06 76 ARG A N 1
ATOM 596 C CA . ARG A 1 76 ? 11.281 -26.642 1.422 1.00 95.06 76 ARG A CA 1
ATOM 597 C C . ARG A 1 76 ? 11.396 -25.731 2.654 1.00 95.06 76 ARG A C 1
ATOM 599 O O . ARG A 1 76 ? 10.845 -24.639 2.645 1.00 95.06 76 ARG A O 1
ATOM 606 N N . ASN A 1 77 ? 12.091 -26.170 3.707 1.00 94.06 77 ASN A N 1
ATOM 607 C CA . ASN A 1 77 ? 12.137 -25.456 4.988 1.00 94.06 77 ASN A CA 1
ATOM 608 C C . ASN A 1 77 ? 12.952 -24.147 4.922 1.00 94.06 77 ASN A C 1
ATOM 610 O O . ASN A 1 77 ? 12.382 -23.106 5.245 1.00 94.06 77 ASN A O 1
ATOM 614 N N . PRO A 1 78 ? 14.229 -24.141 4.485 1.00 93.50 78 PRO A N 1
ATOM 615 C CA . PRO A 1 78 ? 14.960 -22.905 4.206 1.00 93.50 78 PRO A CA 1
ATOM 616 C C . PRO A 1 78 ? 14.219 -21.986 3.238 1.00 93.50 78 PRO A C 1
ATOM 618 O O . PRO A 1 78 ? 14.190 -20.776 3.449 1.00 93.50 78 PRO A O 1
ATOM 621 N N . LEU A 1 79 ? 13.582 -22.556 2.209 1.00 94.19 79 LEU A N 1
ATOM 622 C CA . LEU A 1 79 ? 12.827 -21.783 1.231 1.00 94.19 79 LEU A CA 1
ATOM 623 C C . LEU A 1 79 ? 11.672 -21.014 1.890 1.00 94.19 79 LEU A C 1
ATOM 625 O O . LEU A 1 79 ? 11.599 -19.795 1.756 1.00 94.19 79 LEU A O 1
ATOM 629 N N . SER A 1 80 ? 10.825 -21.702 2.662 1.00 94.69 80 SER A N 1
ATOM 630 C CA . SER A 1 80 ? 9.629 -21.108 3.266 1.00 94.69 80 SER A CA 1
ATOM 631 C C . SER A 1 80 ? 9.907 -20.265 4.512 1.00 94.69 80 SER A C 1
ATOM 633 O O . SER A 1 80 ? 9.171 -19.324 4.781 1.00 94.69 80 SER A O 1
ATOM 635 N N . ARG A 1 81 ? 10.910 -20.625 5.326 1.00 94.44 81 ARG A N 1
ATOM 636 C CA . ARG A 1 81 ? 11.166 -19.981 6.632 1.00 94.44 81 ARG A CA 1
ATOM 637 C C . ARG A 1 81 ? 12.237 -18.901 6.580 1.00 94.44 81 ARG A C 1
ATOM 639 O O . ARG A 1 81 ? 12.351 -18.140 7.534 1.00 94.44 81 ARG A O 1
ATOM 646 N N . THR A 1 82 ? 13.035 -18.850 5.516 1.00 94.62 82 THR A N 1
ATOM 647 C CA . THR A 1 82 ? 14.196 -17.955 5.464 1.00 94.62 82 THR A CA 1
ATOM 648 C C . THR A 1 82 ? 14.320 -17.245 4.127 1.00 94.62 82 THR A C 1
ATOM 650 O O . THR A 1 82 ? 14.285 -16.023 4.111 1.00 94.62 82 THR A O 1
ATOM 653 N N . LEU A 1 83 ? 14.440 -17.966 3.007 1.00 95.19 83 LEU A N 1
ATOM 654 C CA . LEU A 1 83 ? 14.746 -17.346 1.712 1.00 95.19 83 LEU A CA 1
ATOM 655 C C . LEU A 1 83 ? 13.605 -16.458 1.208 1.00 95.19 83 LEU A C 1
ATOM 657 O O . LEU A 1 83 ? 13.848 -15.302 0.877 1.00 95.19 83 LEU A O 1
ATOM 661 N N . VAL A 1 84 ? 12.371 -16.971 1.181 1.00 94.31 84 VAL A N 1
ATOM 662 C CA . VAL A 1 84 ? 11.205 -16.196 0.726 1.00 94.31 84 VAL A CA 1
ATOM 663 C C . VAL A 1 84 ? 10.849 -15.068 1.705 1.00 94.31 84 VAL A C 1
ATOM 665 O O . VAL A 1 84 ? 10.689 -13.941 1.239 1.00 94.31 84 VAL A O 1
ATOM 668 N N . PRO A 1 85 ? 10.813 -15.280 3.038 1.00 92.88 85 PRO A N 1
ATOM 669 C CA . PRO A 1 85 ? 10.647 -14.177 3.989 1.00 92.88 85 PRO A CA 1
ATOM 670 C C . PRO A 1 85 ? 11.720 -13.087 3.860 1.00 92.88 85 PRO A C 1
ATOM 672 O O . PRO A 1 85 ? 11.393 -11.906 3.829 1.00 92.88 85 PRO A O 1
ATOM 675 N N . ARG A 1 86 ? 12.994 -13.464 3.692 1.00 92.44 86 ARG A N 1
ATOM 676 C CA . ARG A 1 86 ? 14.083 -12.502 3.476 1.00 92.44 86 ARG A CA 1
ATOM 677 C C . ARG A 1 86 ? 13.913 -11.731 2.169 1.00 92.44 86 ARG A C 1
ATOM 679 O O . ARG A 1 86 ? 14.096 -10.520 2.159 1.00 92.44 86 ARG A O 1
ATOM 686 N N . LEU A 1 87 ? 13.534 -12.413 1.084 1.00 91.44 87 LEU A N 1
ATOM 687 C CA . LEU A 1 87 ? 13.235 -11.767 -0.196 1.00 91.44 87 LEU A CA 1
ATOM 688 C C . LEU A 1 87 ? 12.094 -10.748 -0.050 1.00 91.44 87 LEU A C 1
ATOM 690 O O . LEU A 1 87 ? 12.176 -9.650 -0.606 1.00 91.44 87 LEU A O 1
ATOM 694 N N . TYR A 1 88 ? 11.056 -11.094 0.717 1.00 89.88 88 TYR A N 1
ATOM 695 C CA . TYR A 1 88 ? 9.962 -10.184 1.041 1.00 89.88 88 TYR A CA 1
ATOM 696 C C . TYR A 1 88 ? 10.468 -8.957 1.807 1.00 89.88 88 TYR A C 1
ATOM 698 O O . TYR A 1 88 ? 10.215 -7.836 1.370 1.00 89.88 88 TYR A O 1
ATOM 706 N N . ASP A 1 89 ? 11.227 -9.141 2.890 1.00 89.00 89 ASP A N 1
ATOM 707 C CA . ASP A 1 89 ? 11.746 -8.032 3.700 1.00 89.00 89 ASP A CA 1
ATOM 708 C C . ASP A 1 89 ? 12.662 -7.105 2.892 1.00 89.00 89 ASP A C 1
ATOM 710 O O . ASP A 1 89 ? 12.543 -5.880 2.971 1.00 89.00 89 ASP A O 1
ATOM 714 N N . ASP A 1 90 ? 13.544 -7.675 2.071 1.00 89.00 90 ASP A N 1
ATOM 715 C CA . ASP A 1 90 ? 14.448 -6.920 1.202 1.00 89.00 90 ASP A CA 1
ATOM 716 C C . ASP A 1 90 ? 13.686 -6.145 0.115 1.00 89.00 90 ASP A C 1
ATOM 718 O O . ASP A 1 90 ? 14.114 -5.065 -0.293 1.00 89.00 90 ASP A O 1
ATOM 722 N N . THR A 1 91 ? 12.541 -6.658 -0.340 1.00 86.94 91 THR A N 1
ATOM 723 C CA . THR A 1 91 ? 11.661 -5.956 -1.286 1.00 86.94 91 THR A CA 1
ATOM 724 C C . THR A 1 91 ? 10.842 -4.874 -0.582 1.00 86.94 91 THR A C 1
ATOM 726 O O . THR A 1 91 ? 10.773 -3.743 -1.059 1.00 86.94 91 THR A O 1
ATOM 729 N N . ARG A 1 92 ? 10.285 -5.171 0.597 1.00 84.81 92 ARG A N 1
ATOM 730 C CA . ARG A 1 92 ? 9.503 -4.239 1.419 1.00 84.81 92 ARG A CA 1
ATOM 731 C C . ARG A 1 92 ? 10.314 -3.004 1.796 1.00 84.81 92 ARG A C 1
ATOM 733 O O . ARG A 1 92 ? 9.796 -1.896 1.707 1.00 84.81 92 ARG A O 1
ATOM 740 N N . LYS A 1 93 ? 11.587 -3.173 2.166 1.00 84.31 93 LYS A N 1
ATOM 741 C CA . LYS A 1 93 ? 12.500 -2.060 2.494 1.00 84.31 93 LYS A CA 1
ATOM 742 C C . LYS A 1 93 ? 12.707 -1.076 1.342 1.00 84.31 93 LYS A C 1
ATOM 744 O O . LYS A 1 93 ? 13.126 0.044 1.587 1.00 84.31 93 LYS A O 1
ATOM 749 N N . LYS A 1 94 ? 12.424 -1.471 0.097 1.00 84.00 94 LYS A N 1
ATOM 750 C CA . LYS A 1 94 ? 12.552 -0.594 -1.077 1.00 84.00 94 LYS A CA 1
ATOM 751 C C . LYS A 1 94 ? 11.316 0.276 -1.310 1.00 84.00 94 LYS A C 1
ATOM 753 O O . LYS A 1 94 ? 11.369 1.166 -2.158 1.00 84.00 94 LYS A O 1
ATOM 758 N N . LEU A 1 95 ? 10.213 0.052 -0.595 1.00 86.75 95 LEU A N 1
ATOM 759 C CA . LEU A 1 95 ? 8.994 0.848 -0.743 1.00 86.75 95 LEU A CA 1
ATOM 760 C C . LEU A 1 95 ? 9.217 2.281 -0.248 1.00 86.75 95 LEU A C 1
ATOM 762 O O . LEU A 1 95 ? 9.718 2.476 0.855 1.00 86.75 95 LEU A O 1
ATOM 766 N N . ALA A 1 96 ? 8.759 3.273 -1.017 1.00 86.75 96 ALA A N 1
ATOM 767 C CA . ALA A 1 96 ? 8.899 4.693 -0.671 1.00 86.75 96 ALA A CA 1
ATOM 768 C C . ALA A 1 96 ? 8.327 5.033 0.718 1.00 86.75 96 ALA A C 1
ATOM 770 O O . ALA A 1 96 ? 8.887 5.826 1.463 1.00 86.75 96 ALA A O 1
ATOM 771 N N . ILE A 1 97 ? 7.236 4.367 1.103 1.00 87.06 97 ILE A N 1
ATOM 772 C CA . ILE A 1 97 ? 6.588 4.551 2.406 1.00 87.06 97 ILE A CA 1
ATOM 773 C C . ILE A 1 97 ? 7.503 4.108 3.559 1.00 87.06 97 ILE A C 1
ATOM 775 O O . ILE A 1 97 ? 7.509 4.743 4.612 1.00 87.06 97 ILE A O 1
ATOM 779 N N . GLN A 1 98 ? 8.290 3.041 3.375 1.00 85.75 98 GLN A N 1
ATOM 780 C CA . GLN A 1 98 ? 9.192 2.555 4.425 1.00 85.75 98 GLN A CA 1
ATOM 781 C C . GLN A 1 98 ? 10.334 3.537 4.684 1.00 85.75 98 GLN A C 1
ATOM 783 O O . GLN A 1 98 ? 10.683 3.740 5.845 1.00 85.75 98 GLN A O 1
ATOM 788 N N . ASP A 1 99 ? 10.833 4.219 3.648 1.00 84.94 99 ASP A N 1
ATOM 789 C CA . ASP A 1 99 ? 11.824 5.283 3.829 1.00 84.94 99 ASP A CA 1
ATOM 790 C C . ASP A 1 99 ? 11.317 6.358 4.792 1.00 84.94 99 ASP A C 1
ATOM 792 O O . ASP A 1 99 ? 12.071 6.826 5.634 1.00 84.94 99 ASP A O 1
ATOM 796 N N . VAL A 1 100 ? 10.043 6.748 4.702 1.00 85.44 100 VAL A N 1
ATOM 797 C CA . VAL A 1 100 ? 9.499 7.854 5.505 1.00 85.44 100 VAL A CA 1
ATOM 798 C C . VAL A 1 100 ? 9.111 7.400 6.914 1.00 85.44 100 VAL A C 1
ATOM 800 O O . VAL A 1 100 ? 9.388 8.104 7.889 1.00 85.44 100 VAL A O 1
ATOM 803 N N . ILE A 1 101 ? 8.514 6.209 7.050 1.00 83.25 101 ILE A N 1
ATOM 804 C CA . ILE A 1 101 ? 8.111 5.659 8.357 1.00 83.25 101 ILE A CA 1
ATOM 805 C C . ILE A 1 101 ? 9.325 5.488 9.276 1.00 83.25 101 ILE A C 1
ATOM 807 O O . ILE A 1 101 ? 9.247 5.832 10.455 1.00 83.25 101 ILE A O 1
ATOM 811 N N . CYS A 1 102 ? 10.467 5.030 8.750 1.00 77.31 102 CYS A N 1
ATOM 812 C CA . CYS A 1 102 ? 11.696 4.885 9.536 1.00 77.31 102 CYS A CA 1
ATOM 813 C C . CYS A 1 102 ? 12.190 6.205 10.156 1.00 77.31 102 CYS A C 1
ATOM 815 O O . CYS A 1 102 ? 12.843 6.175 11.197 1.00 77.31 102 CYS A O 1
ATOM 817 N N . HIS A 1 103 ? 11.851 7.349 9.558 1.00 77.88 103 HIS A N 1
ATOM 818 C CA . HIS A 1 103 ? 12.234 8.676 10.041 1.00 77.88 103 HIS A CA 1
ATOM 819 C C . HIS A 1 103 ? 11.106 9.390 10.807 1.00 77.88 103 HIS A C 1
ATOM 821 O O . HIS A 1 103 ? 11.288 10.531 11.224 1.00 77.88 103 HIS A O 1
ATOM 827 N N . THR A 1 104 ? 9.962 8.726 11.041 1.00 83.50 104 THR A N 1
ATOM 828 C CA . THR A 1 104 ? 8.795 9.321 11.719 1.00 83.50 104 THR A CA 1
ATOM 829 C C . THR A 1 104 ? 8.291 8.439 12.877 1.00 83.50 104 THR A C 1
ATOM 831 O O . THR A 1 104 ? 7.297 7.722 12.736 1.00 83.50 104 THR A O 1
ATOM 834 N N . PRO A 1 105 ? 8.940 8.480 14.062 1.00 86.56 105 PRO A N 1
ATOM 835 C CA . PRO A 1 105 ? 8.593 7.614 15.196 1.00 86.56 105 PRO A CA 1
ATOM 836 C C . PRO A 1 105 ? 7.178 7.817 15.754 1.00 86.56 105 PRO A C 1
ATOM 838 O O . PRO A 1 105 ? 6.631 6.914 16.388 1.00 86.56 105 PRO A O 1
ATOM 841 N N . SER A 1 106 ? 6.588 8.998 15.561 1.00 88.75 106 SER A N 1
ATOM 842 C CA . SER A 1 106 ? 5.227 9.306 16.007 1.00 88.75 106 SER A CA 1
ATOM 843 C C . SER A 1 106 ? 4.180 8.461 15.270 1.00 88.75 106 SER A C 1
ATOM 845 O O . SER A 1 106 ? 3.321 7.869 15.922 1.00 88.75 106 SER A O 1
ATOM 847 N N . ILE A 1 107 ? 4.342 8.257 13.958 1.00 87.38 107 ILE A N 1
ATOM 848 C CA . ILE A 1 107 ? 3.470 7.393 13.145 1.00 87.38 107 ILE A CA 1
ATOM 849 C C . ILE A 1 107 ? 3.550 5.930 13.599 1.00 87.38 107 ILE A C 1
ATOM 851 O O . ILE A 1 107 ? 2.526 5.253 13.679 1.00 87.38 107 ILE A O 1
ATOM 855 N N . ASP A 1 108 ? 4.739 5.424 13.946 1.00 87.81 108 ASP A N 1
ATOM 856 C CA . ASP A 1 108 ? 4.870 4.059 14.481 1.00 87.81 108 ASP A CA 1
ATOM 857 C C . ASP A 1 108 ? 4.108 3.894 15.810 1.00 87.81 108 ASP A C 1
ATOM 859 O O . ASP A 1 108 ? 3.388 2.907 16.002 1.00 87.81 108 ASP A O 1
ATOM 863 N N . ARG A 1 109 ? 4.203 4.884 16.710 1.00 91.56 109 ARG A N 1
ATOM 864 C CA . ARG A 1 109 ? 3.436 4.899 17.968 1.00 91.56 109 ARG A CA 1
ATOM 865 C C . ARG A 1 109 ? 1.933 4.955 17.705 1.00 91.56 109 ARG A C 1
ATOM 867 O O . ARG A 1 109 ? 1.198 4.162 18.293 1.00 91.56 109 ARG A O 1
ATOM 874 N N . LEU A 1 110 ? 1.493 5.821 16.795 1.00 93.12 110 LEU A N 1
ATOM 875 C CA . LEU A 1 110 ? 0.098 5.931 16.377 1.00 93.12 110 LEU A CA 1
ATOM 876 C C . LEU A 1 110 ? -0.434 4.591 15.852 1.00 93.12 110 LEU A C 1
ATOM 878 O O . LEU A 1 110 ? -1.460 4.110 16.328 1.00 93.12 110 LEU A O 1
ATOM 882 N N . CYS A 1 111 ? 0.286 3.937 14.937 1.00 92.06 111 CYS A N 1
ATOM 883 C CA . CYS A 1 111 ? -0.092 2.628 14.398 1.00 92.06 111 CYS A CA 1
ATOM 884 C C . CYS A 1 111 ? -0.172 1.550 15.491 1.00 92.06 111 CYS A C 1
ATOM 886 O O . CYS A 1 111 ? -1.076 0.715 15.474 1.00 92.06 111 CYS A O 1
ATOM 888 N N . LYS A 1 112 ? 0.739 1.559 16.475 1.00 92.56 112 LYS A N 1
ATOM 889 C CA . LYS A 1 112 ? 0.684 0.646 17.632 1.00 92.56 112 LYS A CA 1
ATOM 890 C C . LYS A 1 112 ? -0.549 0.882 18.504 1.00 92.56 112 LYS A C 1
ATOM 892 O O . LYS A 1 112 ? -1.203 -0.089 18.876 1.00 92.56 112 LYS A O 1
ATOM 897 N N . ARG A 1 113 ? -0.898 2.138 18.789 1.00 94.75 113 ARG A N 1
ATOM 898 C CA . ARG A 1 113 ? -2.108 2.476 19.556 1.00 94.75 113 ARG A CA 1
ATOM 899 C C . ARG A 1 113 ? -3.386 2.135 18.797 1.00 94.75 113 ARG A C 1
ATOM 901 O O . ARG A 1 113 ? -4.280 1.510 19.358 1.00 94.75 113 ARG A O 1
ATOM 908 N N . ALA A 1 114 ? -3.443 2.457 17.506 1.00 95.62 114 ALA A N 1
ATOM 909 C CA . ALA A 1 114 ? -4.552 2.074 16.639 1.00 95.62 114 ALA A CA 1
ATOM 910 C C . ALA A 1 114 ? -4.756 0.550 16.635 1.00 95.62 114 ALA A C 1
ATOM 912 O O . ALA A 1 114 ? -5.881 0.089 16.801 1.00 95.62 114 ALA A O 1
ATOM 913 N N . ARG A 1 115 ? -3.674 -0.241 16.564 1.00 95.19 115 ARG A N 1
ATOM 914 C CA . ARG A 1 115 ? -3.738 -1.706 16.698 1.00 95.19 115 ARG A CA 1
ATOM 915 C C . ARG A 1 115 ? -4.344 -2.173 18.017 1.00 95.19 115 ARG A C 1
ATOM 917 O O . ARG A 1 115 ? -5.115 -3.125 18.002 1.00 95.19 115 ARG A O 1
ATOM 924 N N . GLN A 1 116 ? -4.005 -1.537 19.139 1.00 94.50 116 GLN A N 1
ATOM 925 C CA . GLN A 1 116 ? -4.565 -1.892 20.449 1.00 94.50 116 GLN A CA 1
ATOM 926 C C . GLN A 1 116 ? -6.071 -1.625 20.506 1.00 94.50 116 GLN A C 1
ATOM 928 O O . GLN A 1 116 ? -6.829 -2.495 20.928 1.00 94.50 116 GLN A O 1
ATOM 933 N N . ILE A 1 117 ? -6.505 -0.461 20.014 1.00 94.94 117 ILE A N 1
ATOM 934 C CA . ILE A 1 117 ? -7.926 -0.099 19.940 1.00 94.94 117 ILE A CA 1
ATOM 935 C C . ILE A 1 117 ? -8.675 -1.086 19.041 1.00 94.94 117 ILE A C 1
ATOM 937 O O . ILE A 1 117 ? -9.673 -1.666 19.452 1.00 94.94 117 ILE A O 1
ATOM 941 N N . VAL A 1 118 ? -8.178 -1.337 17.829 1.00 95.50 118 VAL A N 1
ATOM 942 C CA . VAL A 1 118 ? -8.815 -2.274 16.892 1.00 95.50 118 VAL A CA 1
ATOM 943 C C . VAL A 1 118 ? -8.833 -3.702 17.445 1.00 95.50 118 VAL A C 1
ATOM 945 O O . VAL A 1 118 ? -9.842 -4.394 17.313 1.00 95.50 118 VAL A O 1
ATOM 948 N N . GLY A 1 119 ? -7.747 -4.129 18.094 1.00 94.38 119 GLY A N 1
ATOM 949 C CA . GLY A 1 119 ? -7.654 -5.419 18.776 1.00 94.38 119 GLY A CA 1
ATOM 950 C C . GLY A 1 119 ? -8.726 -5.578 19.852 1.00 94.38 119 GLY A C 1
ATOM 951 O O . GLY A 1 119 ? -9.391 -6.606 19.883 1.00 94.38 119 GLY A O 1
ATOM 952 N N . HIS A 1 120 ? -8.991 -4.535 20.647 1.00 93.25 120 HIS A N 1
ATOM 953 C CA . HIS A 1 120 ? -10.048 -4.555 21.662 1.00 93.25 120 HIS A CA 1
ATOM 954 C C . HIS A 1 120 ? -11.408 -4.971 21.101 1.00 93.25 120 HIS A C 1
ATOM 956 O O . HIS A 1 120 ? -12.037 -5.893 21.615 1.00 93.25 120 HIS A O 1
ATOM 962 N N . TYR A 1 121 ? -11.851 -4.301 20.037 1.00 93.50 121 TYR A N 1
ATOM 963 C CA . TYR A 1 121 ? -13.152 -4.569 19.426 1.00 93.50 121 TYR A CA 1
ATOM 964 C C . TYR A 1 121 ? -13.180 -5.908 18.694 1.00 93.50 121 TYR A C 1
ATOM 966 O O . TYR A 1 121 ? -14.211 -6.571 18.655 1.00 93.50 121 TYR A O 1
ATOM 974 N N . LYS A 1 122 ? -12.045 -6.343 18.143 1.00 93.12 122 LYS A N 1
ATOM 975 C CA . LYS A 1 122 ? -11.946 -7.644 17.482 1.00 93.12 122 LYS A CA 1
ATOM 976 C C . LYS A 1 122 ? -11.996 -8.810 18.473 1.00 93.12 122 LYS A C 1
ATOM 978 O O . LYS A 1 122 ? -12.629 -9.821 18.176 1.00 93.12 122 LYS A O 1
ATOM 983 N N . ASP A 1 123 ? -11.353 -8.658 19.627 1.00 91.38 123 ASP A N 1
ATOM 984 C CA . ASP A 1 123 ? -11.219 -9.715 20.633 1.00 91.38 123 ASP A CA 1
ATOM 985 C C . ASP A 1 123 ? -12.403 -9.737 21.618 1.00 91.38 123 ASP A C 1
ATOM 987 O O . ASP A 1 123 ? -12.728 -10.783 22.181 1.00 91.38 123 ASP A O 1
ATOM 991 N N . SER A 1 124 ? -13.090 -8.605 21.813 1.00 92.50 124 SER A N 1
ATOM 992 C CA . SER A 1 124 ? -14.244 -8.478 22.709 1.00 92.50 124 SER A CA 1
ATOM 993 C C . SER A 1 124 ? -15.555 -8.362 21.933 1.00 92.50 124 SER A C 1
ATOM 995 O O . SER A 1 124 ? -15.948 -7.285 21.481 1.00 92.50 124 SER A O 1
ATOM 997 N N . SER A 1 125 ? -16.300 -9.468 21.859 1.00 91.38 125 SER A N 1
ATOM 998 C CA . SER A 1 125 ? -17.630 -9.505 21.232 1.00 91.38 125 SER A CA 1
ATOM 999 C C . SER A 1 125 ? -18.613 -8.517 21.870 1.00 91.38 125 SER A C 1
ATOM 1001 O O . SER A 1 125 ? -19.402 -7.887 21.168 1.00 91.38 125 SER A O 1
ATOM 1003 N N . SER A 1 126 ? -18.533 -8.330 23.190 1.00 91.31 126 SER A N 1
ATOM 1004 C CA . SER A 1 126 ? -19.343 -7.353 23.919 1.00 91.31 126 SER A CA 1
ATOM 1005 C C . SER A 1 126 ? -19.003 -5.912 23.537 1.00 91.31 126 SER A C 1
ATOM 1007 O O . SER A 1 126 ? -19.912 -5.094 23.426 1.00 91.31 126 SER A O 1
ATOM 1009 N N . ALA A 1 127 ? -17.720 -5.587 23.333 1.00 91.31 127 ALA A N 1
ATOM 1010 C CA . ALA A 1 127 ? -17.312 -4.253 22.886 1.00 91.31 127 ALA A CA 1
ATOM 1011 C C . ALA A 1 127 ? -17.757 -3.993 21.444 1.00 91.31 127 ALA A C 1
ATOM 1013 O O . ALA A 1 127 ? -18.337 -2.946 21.165 1.00 91.31 127 ALA A O 1
ATOM 1014 N N . GLN A 1 128 ? -17.577 -4.971 20.548 1.00 94.12 128 GLN A N 1
ATOM 1015 C CA . GLN A 1 128 ? -18.064 -4.865 19.171 1.00 94.12 128 GLN A CA 1
ATOM 1016 C C . GLN A 1 128 ? -19.577 -4.650 19.124 1.00 94.12 128 GLN A C 1
ATOM 1018 O O . GLN A 1 128 ? -20.041 -3.773 18.407 1.00 94.12 128 GLN A O 1
ATOM 1023 N N . LYS A 1 129 ? -20.347 -5.392 19.929 1.00 93.31 129 LYS A N 1
ATOM 1024 C CA . LYS A 1 129 ? -21.804 -5.240 19.971 1.00 93.31 129 LYS A CA 1
ATOM 1025 C C . LYS A 1 129 ? -22.226 -3.831 20.398 1.00 93.31 129 LYS A C 1
ATOM 1027 O O . LYS A 1 129 ? -23.108 -3.251 19.778 1.00 93.31 129 LYS A O 1
ATOM 1032 N N . ARG A 1 130 ? -21.585 -3.258 21.423 1.00 92.12 130 ARG A N 1
ATOM 1033 C CA . ARG A 1 130 ? -21.873 -1.877 21.852 1.00 92.12 130 ARG A CA 1
ATOM 1034 C C . ARG A 1 130 ? -21.528 -0.855 20.771 1.00 92.12 130 ARG A C 1
ATOM 1036 O O . ARG A 1 130 ? -22.267 0.111 20.599 1.00 92.12 130 ARG A O 1
ATOM 1043 N N . LEU A 1 131 ? -20.431 -1.072 20.043 1.00 93.19 131 LEU A N 1
ATOM 1044 C CA . LEU A 1 131 ? -20.055 -0.231 18.909 1.00 93.19 131 LEU A CA 1
ATOM 1045 C C . LEU A 1 131 ? -21.087 -0.327 17.773 1.00 93.19 131 LEU A C 1
ATOM 1047 O O . LEU A 1 131 ? -21.441 0.696 17.192 1.00 93.19 131 LEU A O 1
ATOM 1051 N N . ASP A 1 132 ? -21.592 -1.525 17.476 1.00 93.94 132 ASP A N 1
ATOM 1052 C CA . ASP A 1 132 ? -22.639 -1.746 16.471 1.00 93.94 132 ASP A CA 1
ATOM 1053 C C . ASP A 1 132 ? -23.942 -1.026 16.871 1.00 93.94 132 ASP A C 1
ATOM 1055 O O . ASP A 1 132 ? -24.442 -0.198 16.114 1.00 93.94 132 ASP A O 1
ATOM 1059 N N . GLU A 1 133 ? -24.420 -1.224 18.106 1.00 92.38 133 GLU A N 1
ATOM 1060 C CA . GLU A 1 133 ? -25.616 -0.550 18.644 1.00 92.38 133 GLU A CA 1
ATOM 1061 C C . GLU A 1 133 ? -25.490 0.984 18.624 1.00 92.38 133 GLU A C 1
ATOM 1063 O O . GLU A 1 133 ? -26.475 1.704 18.446 1.00 92.38 133 GLU A O 1
ATOM 1068 N N . TYR A 1 134 ? -24.284 1.518 18.832 1.00 89.88 134 TYR A N 1
ATOM 1069 C CA . TYR A 1 134 ? -24.046 2.959 18.770 1.00 89.88 134 TYR A CA 1
ATOM 1070 C C . TYR A 1 134 ? -24.094 3.495 17.333 1.00 89.88 134 TYR A C 1
ATOM 1072 O O . TYR A 1 134 ? -24.665 4.559 17.094 1.00 89.88 134 TYR A O 1
ATOM 1080 N N . GLN A 1 135 ? -23.543 2.752 16.369 1.00 93.50 135 GLN A N 1
ATOM 1081 C CA . GLN A 1 135 ? -23.631 3.099 14.947 1.00 93.50 135 GLN A CA 1
ATOM 1082 C C . GLN A 1 135 ? -25.088 3.107 14.465 1.00 93.50 135 GLN A C 1
ATOM 1084 O O . GLN A 1 135 ? -25.502 4.062 13.806 1.00 93.50 135 GLN A O 1
ATOM 1089 N N . GLU A 1 136 ? -25.890 2.126 14.890 1.00 93.75 136 GLU A N 1
ATOM 1090 C CA . GLU A 1 136 ? -27.327 2.068 14.590 1.00 93.75 136 GLU A CA 1
ATOM 1091 C C . GLU A 1 136 ? -28.081 3.275 15.162 1.00 93.75 136 GLU A C 1
ATOM 1093 O O . GLU A 1 136 ? -28.897 3.886 14.472 1.00 93.75 136 GLU A O 1
ATOM 1098 N N . LYS A 1 137 ? -27.768 3.688 16.399 1.00 91.44 137 LYS A N 1
ATOM 1099 C CA . LYS A 1 137 ? -28.351 4.896 17.017 1.00 91.44 137 LYS A CA 1
ATOM 1100 C C . LYS A 1 137 ? -28.003 6.181 16.267 1.00 91.44 137 LYS A C 1
ATOM 1102 O O . LYS A 1 137 ? -28.778 7.132 16.307 1.00 91.44 137 LYS A O 1
ATOM 1107 N N . MET A 1 138 ? -26.860 6.216 15.584 1.00 88.62 138 MET A N 1
ATOM 1108 C CA . MET A 1 138 ? -26.469 7.314 14.694 1.00 88.62 138 MET A CA 1
ATOM 1109 C C . MET A 1 138 ? -27.103 7.222 13.298 1.00 88.62 138 MET A C 1
ATOM 1111 O O . MET A 1 138 ? -26.816 8.065 12.450 1.00 88.62 138 MET A O 1
ATOM 1115 N N . GLY A 1 139 ? -27.939 6.210 13.038 1.00 89.44 139 GLY A N 1
ATOM 1116 C CA . GLY A 1 139 ? -28.545 5.970 11.730 1.00 89.44 139 GLY A CA 1
ATOM 1117 C C . GLY A 1 139 ? -27.541 5.513 10.670 1.00 89.44 139 GLY A C 1
ATOM 1118 O O . GLY A 1 139 ? -27.763 5.752 9.485 1.00 89.44 139 GLY A O 1
ATOM 1119 N N . LYS A 1 140 ? -26.418 4.911 11.082 1.00 89.06 140 LYS A N 1
ATOM 1120 C CA . LYS A 1 140 ? -25.391 4.363 10.189 1.00 89.06 140 LYS A CA 1
ATOM 1121 C C . LYS A 1 140 ? -25.437 2.839 10.216 1.00 89.06 140 LYS A C 1
ATOM 1123 O O . LYS A 1 140 ? -25.673 2.242 11.264 1.00 89.06 140 LYS A O 1
ATOM 1128 N N . ASP A 1 141 ? -25.133 2.218 9.082 1.00 88.88 141 ASP A N 1
ATOM 1129 C CA . ASP A 1 141 ? -24.947 0.769 9.023 1.00 88.88 141 ASP A CA 1
ATOM 1130 C C . ASP A 1 141 ? -23.696 0.366 9.828 1.00 88.88 141 ASP A C 1
ATOM 1132 O O . ASP A 1 141 ? -22.631 0.964 9.623 1.00 88.88 141 ASP A O 1
ATOM 1136 N N . PRO A 1 142 ? -23.778 -0.637 10.726 1.00 90.75 142 PRO A N 1
ATOM 1137 C CA . PRO A 1 142 ? -22.640 -1.064 11.531 1.00 90.75 142 PRO A CA 1
ATOM 1138 C C . PRO A 1 142 ? -21.449 -1.526 10.693 1.00 90.75 142 PRO A C 1
ATOM 1140 O O . PRO A 1 142 ? -21.504 -2.517 9.960 1.00 90.75 142 PRO A O 1
ATOM 1143 N N . LEU A 1 143 ? -20.323 -0.837 10.856 1.00 92.88 143 LEU A N 1
ATOM 1144 C CA . LEU A 1 143 ? -19.040 -1.225 10.296 1.00 92.88 143 LEU A CA 1
ATOM 1145 C C . LEU A 1 143 ? -18.131 -1.778 11.390 1.00 92.88 143 LEU A C 1
ATOM 1147 O O . LEU A 1 143 ? -18.081 -1.292 12.520 1.00 92.88 143 LEU A O 1
ATOM 1151 N N . ARG A 1 144 ? -17.337 -2.782 11.014 1.00 93.25 144 ARG A N 1
ATOM 1152 C CA . ARG A 1 144 ? -16.279 -3.331 11.866 1.00 93.25 144 ARG A CA 1
ATOM 1153 C C . ARG A 1 144 ? -14.952 -2.637 11.608 1.00 93.25 144 ARG A C 1
ATOM 1155 O O . ARG A 1 144 ? -14.657 -2.229 10.479 1.00 93.25 144 ARG A O 1
ATOM 1162 N N . LEU A 1 145 ? -14.127 -2.545 12.644 1.00 94.06 145 LEU A N 1
ATOM 1163 C CA . LEU A 1 145 ? -12.751 -2.082 12.509 1.00 94.06 145 LEU A CA 1
ATOM 1164 C C . LEU A 1 145 ? -11.898 -3.106 11.744 1.00 94.06 145 LEU A C 1
ATOM 1166 O O . LEU A 1 145 ? -12.182 -4.305 11.735 1.00 94.06 145 LEU A O 1
ATOM 1170 N N . VAL A 1 146 ? -10.848 -2.620 11.082 1.00 93.50 146 VAL A N 1
ATOM 1171 C CA . VAL A 1 146 ? -9.944 -3.431 10.254 1.00 93.50 146 VAL A CA 1
ATOM 1172 C C . VAL A 1 146 ? -8.561 -3.416 10.883 1.00 93.50 146 VAL A C 1
ATOM 1174 O O . VAL A 1 146 ? -8.002 -2.346 11.087 1.00 93.50 146 VAL A O 1
ATOM 1177 N N . GLN A 1 147 ? -8.006 -4.589 11.180 1.00 91.81 147 GLN A N 1
ATOM 1178 C CA . GLN A 1 147 ? -6.650 -4.714 11.716 1.00 91.81 147 GLN A CA 1
ATOM 1179 C C . GLN A 1 147 ? -5.626 -4.729 10.578 1.00 91.81 147 GLN A C 1
ATOM 1181 O O . GLN A 1 147 ? -5.856 -5.359 9.541 1.00 91.81 147 GLN A O 1
ATOM 1186 N N . ASP A 1 148 ? -4.499 -4.046 10.772 1.00 92.81 148 ASP A N 1
ATOM 1187 C CA . ASP A 1 148 ? -3.395 -4.076 9.822 1.00 92.81 148 ASP A CA 1
ATOM 1188 C C . ASP A 1 148 ? -2.670 -5.435 9.825 1.00 92.81 148 ASP A C 1
ATOM 1190 O O . ASP A 1 148 ? -2.804 -6.261 10.729 1.00 92.81 148 ASP A O 1
ATOM 1194 N N . VAL A 1 149 ? -1.916 -5.688 8.757 1.00 85.56 149 VAL A N 1
ATOM 1195 C CA . VAL A 1 149 ? -1.143 -6.908 8.545 1.00 85.56 149 VAL A CA 1
ATOM 1196 C C . VAL A 1 149 ? 0.243 -6.498 8.067 1.00 85.56 149 VAL A C 1
ATOM 1198 O O . VAL A 1 149 ? 0.379 -5.939 6.983 1.00 85.56 149 VAL A O 1
ATOM 1201 N N . ASP A 1 150 ? 1.289 -6.836 8.821 1.00 77.56 150 ASP A N 1
ATOM 1202 C CA . ASP A 1 150 ? 2.665 -6.397 8.528 1.00 77.56 150 ASP A CA 1
ATOM 1203 C C . ASP A 1 150 ? 3.165 -6.782 7.121 1.00 77.56 150 ASP A C 1
ATOM 1205 O O . ASP A 1 150 ? 4.099 -6.171 6.592 1.00 77.56 150 ASP A O 1
ATOM 1209 N N . THR A 1 151 ? 2.551 -7.793 6.498 1.00 74.44 151 THR A N 1
ATOM 1210 C CA . THR A 1 151 ? 2.911 -8.286 5.164 1.00 74.44 151 THR A CA 1
ATOM 1211 C C . THR A 1 151 ? 2.253 -7.530 4.000 1.00 74.44 151 THR A C 1
ATOM 1213 O O . THR A 1 151 ? 2.510 -7.855 2.843 1.00 74.44 151 THR A O 1
ATOM 1216 N N . ARG A 1 152 ? 1.367 -6.559 4.260 1.00 80.19 152 ARG A N 1
ATOM 1217 C CA . ARG A 1 152 ? 0.672 -5.781 3.220 1.00 80.19 152 ARG A CA 1
ATOM 1218 C C . ARG A 1 152 ? 0.926 -4.299 3.428 1.00 80.19 152 ARG A C 1
ATOM 1220 O O . ARG A 1 152 ? 0.491 -3.721 4.414 1.00 80.19 152 ARG A O 1
ATOM 1227 N N . TRP A 1 153 ? 1.589 -3.658 2.471 1.00 82.81 153 TRP A N 1
ATOM 1228 C CA . TRP A 1 153 ? 1.997 -2.258 2.620 1.00 82.81 153 TRP A CA 1
ATOM 1229 C C . TRP A 1 153 ? 0.814 -1.297 2.865 1.00 82.81 153 TRP A C 1
ATOM 1231 O O . TRP A 1 153 ? 0.971 -0.313 3.583 1.00 82.81 153 TRP A O 1
ATOM 1241 N N . ASN A 1 154 ? -0.371 -1.590 2.315 1.00 88.38 154 ASN A N 1
ATOM 1242 C CA . ASN A 1 154 ? -1.560 -0.740 2.420 1.00 88.38 154 ASN A CA 1
ATOM 1243 C C . ASN A 1 154 ? -2.428 -1.017 3.658 1.00 88.38 154 ASN A C 1
ATOM 1245 O O . ASN A 1 154 ? -3.392 -0.292 3.903 1.00 88.38 154 ASN A O 1
ATOM 1249 N N . SER A 1 155 ? -2.131 -2.046 4.457 1.00 91.06 155 SER A N 1
ATOM 1250 C CA . SER A 1 155 ? -3.022 -2.436 5.554 1.00 91.06 155 SER A CA 1
ATOM 1251 C C . SER A 1 155 ? -3.071 -1.401 6.676 1.00 91.06 155 SER A C 1
ATOM 1253 O O . SER A 1 155 ? -4.110 -1.238 7.308 1.00 91.06 155 SER A O 1
ATOM 1255 N N . GLN A 1 156 ? -1.965 -0.686 6.913 1.00 91.56 156 GLN A N 1
ATOM 1256 C CA . GLN A 1 156 ? -1.916 0.407 7.890 1.00 91.56 156 GLN A CA 1
ATOM 1257 C C . GLN A 1 156 ? -2.815 1.570 7.467 1.00 91.56 156 GLN A C 1
ATOM 1259 O O . GLN A 1 156 ? -3.556 2.104 8.289 1.00 91.56 156 GLN A O 1
ATOM 1264 N N . TYR A 1 157 ? -2.795 1.915 6.175 1.00 93.69 157 TYR A N 1
ATOM 1265 C CA . TYR A 1 157 ? -3.702 2.903 5.597 1.00 93.69 157 TYR A CA 1
ATOM 1266 C C . TYR A 1 157 ? -5.166 2.483 5.782 1.00 93.69 157 TYR A C 1
ATOM 1268 O O . TYR A 1 157 ? -5.961 3.264 6.292 1.00 93.69 157 TYR A O 1
ATOM 1276 N N . LEU A 1 158 ? -5.512 1.234 5.446 1.00 94.81 158 LEU A N 1
ATOM 1277 C CA . LEU A 1 158 ? -6.879 0.719 5.581 1.00 94.81 158 LEU A CA 1
ATOM 1278 C C . LEU A 1 158 ? -7.375 0.730 7.035 1.00 94.81 158 LEU A C 1
ATOM 1280 O O . LEU A 1 158 ? -8.510 1.131 7.290 1.00 94.81 158 LEU A O 1
ATOM 1284 N N . MET A 1 159 ? -6.524 0.323 7.983 1.00 96.44 159 MET A N 1
ATOM 1285 C CA . MET A 1 159 ? -6.833 0.357 9.415 1.00 96.44 159 MET A CA 1
ATOM 1286 C C . MET A 1 159 ? -7.122 1.784 9.886 1.00 96.44 159 MET A C 1
ATOM 1288 O O . MET A 1 159 ? -8.166 2.030 10.487 1.00 96.44 159 MET A O 1
ATOM 1292 N N . LEU A 1 160 ? -6.218 2.728 9.603 1.00 96.00 160 LEU A N 1
ATOM 1293 C CA . LEU A 1 160 ? -6.367 4.114 10.048 1.00 96.00 160 LEU A CA 1
ATOM 1294 C C . LEU A 1 160 ? -7.521 4.829 9.339 1.00 96.00 160 LEU A C 1
ATOM 1296 O O . LEU A 1 160 ? -8.255 5.563 9.992 1.00 96.00 160 LEU A O 1
ATOM 1300 N N . SER A 1 161 ? -7.738 4.573 8.046 1.00 96.50 161 SER A N 1
ATOM 1301 C CA . SER A 1 161 ? -8.887 5.111 7.308 1.00 96.50 161 SER A CA 1
ATOM 1302 C C . SER A 1 161 ? -10.201 4.647 7.934 1.00 96.50 161 SER A C 1
ATOM 1304 O O . SER A 1 161 ? -11.052 5.475 8.241 1.00 96.50 161 SER A O 1
ATOM 1306 N N . ARG A 1 162 ? -10.347 3.343 8.218 1.00 96.75 162 ARG A N 1
ATOM 1307 C CA . ARG A 1 162 ? -11.551 2.813 8.876 1.00 96.75 162 ARG A CA 1
ATOM 1308 C C . ARG A 1 162 ? -11.722 3.359 10.293 1.00 96.75 162 ARG A C 1
ATOM 1310 O O . ARG A 1 162 ? -12.842 3.616 10.723 1.00 96.75 162 ARG A O 1
ATOM 1317 N N . LEU A 1 163 ? -10.625 3.511 11.029 1.00 96.56 163 LEU A N 1
ATOM 1318 C CA . LEU A 1 163 ? -10.655 4.065 12.379 1.00 96.56 163 LEU A CA 1
ATOM 1319 C C . LEU A 1 163 ? -11.089 5.541 12.372 1.00 96.56 163 LEU A C 1
ATOM 1321 O O . LEU A 1 163 ? -11.819 5.954 13.268 1.00 96.56 163 LEU A O 1
ATOM 1325 N N . LEU A 1 164 ? -10.695 6.317 11.355 1.00 96.19 164 LEU A N 1
ATOM 1326 C CA . LEU A 1 164 ? -11.160 7.691 11.148 1.00 96.19 164 LEU A CA 1
ATOM 1327 C C . LEU A 1 164 ? -12.648 7.753 10.783 1.00 96.19 164 LEU A C 1
ATOM 1329 O O . LEU A 1 164 ? -13.355 8.585 11.348 1.00 96.19 164 LEU A O 1
ATOM 1333 N N . ASP A 1 165 ? -13.138 6.857 9.918 1.00 94.44 165 ASP A N 1
ATOM 1334 C CA . ASP A 1 165 ? -14.570 6.768 9.577 1.00 94.44 165 ASP A CA 1
ATOM 1335 C C . ASP A 1 165 ? -15.438 6.529 10.827 1.00 94.44 165 ASP A C 1
ATOM 1337 O O . ASP A 1 165 ? -16.555 7.037 10.941 1.00 94.44 165 ASP A O 1
ATOM 1341 N N . LEU A 1 166 ? -14.898 5.772 11.789 1.00 94.44 166 LEU A N 1
ATOM 1342 C CA . LEU A 1 166 ? -15.548 5.415 13.051 1.00 94.44 166 LEU A CA 1
ATOM 1343 C C . LEU A 1 166 ? -15.107 6.276 14.242 1.00 94.44 166 LEU A C 1
ATOM 1345 O O . LEU A 1 166 ? -15.434 5.945 15.382 1.00 94.44 166 LEU A O 1
ATOM 1349 N N . LYS A 1 167 ? -14.404 7.390 14.005 1.00 94.25 167 LYS A N 1
ATOM 1350 C CA . LYS A 1 167 ? -13.805 8.230 15.054 1.00 94.25 167 LYS A CA 1
ATOM 1351 C C . LYS A 1 167 ? -14.796 8.619 16.148 1.00 94.25 167 LYS A C 1
ATOM 1353 O O . LYS A 1 167 ? -14.483 8.477 17.328 1.00 94.25 167 LYS A O 1
ATOM 1358 N N . GLU A 1 168 ? -15.966 9.123 15.761 1.00 92.31 168 GLU A N 1
ATOM 1359 C CA . GLU A 1 168 ? -17.011 9.568 16.692 1.00 92.31 168 GLU A CA 1
ATOM 1360 C C . GLU A 1 168 ? -17.545 8.403 17.530 1.00 92.31 168 GLU A C 1
ATOM 1362 O O . GLU A 1 168 ? -17.619 8.506 18.753 1.00 92.31 168 GLU A O 1
ATOM 1367 N N . ALA A 1 169 ? -17.853 7.277 16.882 1.00 92.25 169 ALA A N 1
ATOM 1368 C CA . ALA A 1 169 ? -18.393 6.091 17.538 1.00 92.25 169 ALA A CA 1
ATOM 1369 C C . ALA A 1 169 ? -17.404 5.475 18.533 1.00 92.25 169 ALA A C 1
ATOM 1371 O O . ALA A 1 169 ? -17.752 5.237 19.687 1.00 92.25 169 ALA A O 1
ATOM 1372 N N . VAL A 1 170 ? -16.154 5.292 18.109 1.00 93.25 170 VAL A N 1
ATOM 1373 C CA . VAL A 1 170 ? -15.093 4.720 18.946 1.00 93.25 170 VAL A CA 1
ATOM 1374 C C . VAL A 1 170 ? -14.755 5.647 20.113 1.00 93.25 170 VAL A C 1
ATOM 1376 O O . VAL A 1 170 ? -14.594 5.185 21.236 1.00 93.25 170 VAL A O 1
ATOM 1379 N N . SER A 1 171 ? -14.686 6.960 19.881 1.00 92.38 171 SER A N 1
ATOM 1380 C CA . SER A 1 171 ? -14.331 7.918 20.936 1.00 92.38 171 SER A CA 1
ATOM 1381 C C . SER A 1 171 ? -15.386 7.971 22.046 1.00 92.38 171 SER A C 1
ATOM 1383 O O . SER A 1 171 ? -15.031 8.038 23.219 1.00 92.38 171 SER A O 1
ATOM 1385 N N . VAL A 1 172 ? -16.676 7.904 21.699 1.00 89.75 172 VAL A N 1
ATOM 1386 C CA . VAL A 1 172 ? -17.761 7.898 22.693 1.00 89.75 172 VAL A CA 1
ATOM 1387 C C . VAL A 1 172 ? -17.873 6.548 23.398 1.00 89.75 172 VAL A C 1
ATOM 1389 O O . VAL A 1 172 ? -18.047 6.516 24.618 1.00 89.75 172 VAL A O 1
ATOM 1392 N N . GLU A 1 173 ? -17.741 5.431 22.677 1.00 90.12 173 GLU A N 1
ATOM 1393 C CA . GLU A 1 173 ? -17.817 4.100 23.291 1.00 90.12 173 GLU A CA 1
ATOM 1394 C C . GLU A 1 173 ? -16.659 3.865 24.266 1.00 90.12 173 GLU A C 1
ATOM 1396 O O . GLU A 1 173 ? -16.912 3.419 25.383 1.00 90.12 173 GLU A O 1
ATOM 1401 N N . LEU A 1 174 ? -15.425 4.253 23.920 1.00 90.88 174 LEU A N 1
ATOM 1402 C CA . LEU A 1 174 ? -14.279 4.159 24.834 1.00 90.88 174 LEU A CA 1
ATOM 1403 C C . LEU A 1 174 ? -14.407 5.089 26.046 1.00 90.88 174 LEU A C 1
ATOM 1405 O O . LEU A 1 174 ? -13.957 4.732 27.126 1.00 90.88 174 LEU A O 1
ATOM 1409 N N . ALA A 1 175 ? -15.031 6.261 25.894 1.00 88.25 175 ALA A N 1
ATOM 1410 C CA . ALA A 1 175 ? -15.268 7.172 27.015 1.00 88.25 175 ALA A CA 1
ATOM 1411 C C . ALA A 1 175 ? -16.384 6.688 27.959 1.00 88.25 175 ALA A C 1
ATOM 1413 O O . ALA A 1 175 ? -16.400 7.044 29.135 1.00 88.25 175 ALA A O 1
ATOM 1414 N N . THR A 1 176 ? -17.335 5.906 27.441 1.00 87.06 176 THR A N 1
ATOM 1415 C CA . THR A 1 176 ? -18.499 5.416 28.200 1.00 87.06 176 THR A CA 1
ATOM 1416 C C . THR A 1 176 ? -18.248 4.037 28.802 1.00 87.06 176 THR A C 1
ATOM 1418 O O . THR A 1 176 ? -18.753 3.709 29.877 1.00 87.06 176 THR A O 1
ATOM 1421 N N . SER A 1 177 ? -17.491 3.196 28.104 1.00 79.94 177 SER A N 1
ATOM 1422 C CA . SER A 1 177 ? -17.074 1.904 28.616 1.00 79.94 177 SER A CA 1
ATOM 1423 C C . SER A 1 177 ? -15.917 2.114 29.590 1.00 79.94 177 SER A C 1
ATOM 1425 O O . SER A 1 177 ? -14.938 2.775 29.270 1.00 79.94 177 SER A O 1
ATOM 1427 N N . ASN A 1 178 ? -15.989 1.515 30.781 1.00 75.31 178 ASN A N 1
ATOM 1428 C CA . ASN A 1 178 ? -14.840 1.406 31.692 1.00 75.31 178 ASN A CA 1
ATOM 1429 C C . ASN A 1 178 ? -13.803 0.412 31.125 1.00 75.31 178 ASN A C 1
ATOM 1431 O O . ASN A 1 178 ? -13.440 -0.571 31.773 1.00 75.31 178 ASN A O 1
ATOM 1435 N N . SER A 1 179 ? -13.415 0.592 29.864 1.00 77.44 179 SER A N 1
ATOM 1436 C CA . SER A 1 179 ? -12.409 -0.209 29.189 1.00 77.44 179 SER A CA 1
ATOM 1437 C C . SER A 1 179 ? -11.022 0.195 29.689 1.00 77.44 179 SER A C 1
ATOM 1439 O O . SER A 1 179 ? -10.783 1.330 30.088 1.00 77.44 179 SER A O 1
ATOM 1441 N N . SER A 1 180 ? -10.087 -0.751 29.689 1.00 82.19 180 SER A N 1
ATOM 1442 C CA . SER A 1 180 ? -8.699 -0.497 30.088 1.00 82.19 180 SER A CA 1
ATOM 1443 C C . SER A 1 180 ? -7.860 0.140 28.972 1.00 82.19 180 SER A C 1
ATOM 1445 O O . SER A 1 180 ? -6.636 0.165 29.085 1.00 82.19 180 SER A O 1
ATOM 1447 N N . ILE A 1 181 ? -8.477 0.528 27.850 1.00 87.62 181 ILE A N 1
ATOM 1448 C CA . ILE A 1 181 ? -7.786 0.993 26.646 1.00 87.62 181 ILE A CA 1
ATOM 1449 C C . ILE A 1 181 ? -8.157 2.445 26.395 1.00 87.62 181 ILE A C 1
ATOM 1451 O O . ILE A 1 181 ? -9.313 2.770 26.137 1.00 87.62 181 ILE A O 1
ATOM 1455 N N . ASP A 1 182 ? -7.143 3.302 26.405 1.00 86.81 182 ASP A N 1
ATOM 1456 C CA . ASP A 1 182 ? -7.322 4.724 26.156 1.00 86.81 182 ASP A CA 1
ATOM 1457 C C . ASP A 1 182 ? -7.504 5.017 24.662 1.00 86.81 182 ASP A C 1
ATOM 1459 O O . ASP A 1 182 ? -6.720 4.578 23.808 1.00 86.81 182 ASP A O 1
ATOM 1463 N N . GLY A 1 183 ? -8.503 5.844 24.351 1.00 88.75 183 GLY A N 1
ATOM 1464 C CA . GLY A 1 183 ? -8.706 6.392 23.013 1.00 88.75 183 GLY A CA 1
ATOM 1465 C C . GLY A 1 183 ? -7.559 7.301 22.552 1.00 88.75 183 GLY A C 1
ATOM 1466 O O . GLY A 1 183 ? -6.710 7.734 23.336 1.00 88.75 183 GLY A O 1
ATOM 1467 N N . LEU A 1 184 ? -7.531 7.606 21.252 1.00 93.19 184 LEU A N 1
ATOM 1468 C CA . LEU A 1 184 ? -6.561 8.547 20.681 1.00 93.19 184 LEU A CA 1
ATOM 1469 C C . LEU A 1 184 ? -6.895 9.991 21.082 1.00 93.19 184 LEU A C 1
ATOM 1471 O O . LEU A 1 184 ? -8.064 10.381 21.131 1.00 93.19 184 LEU A O 1
ATOM 1475 N N . CYS A 1 185 ? -5.867 10.805 21.321 1.00 92.69 185 CYS A N 1
ATOM 1476 C CA . CYS A 1 185 ? -6.047 12.228 21.603 1.00 92.69 185 CYS A CA 1
ATOM 1477 C C . CYS A 1 185 ? -6.251 13.045 20.313 1.00 92.69 185 CYS A C 1
ATOM 1479 O O . CYS A 1 185 ? -6.021 12.570 19.200 1.00 92.69 185 CYS A O 1
ATOM 1481 N N . SER A 1 186 ? -6.656 14.314 20.438 1.00 92.25 186 SER A N 1
ATOM 1482 C CA . SER A 1 186 ? -6.904 15.188 19.278 1.00 92.25 186 SER A CA 1
ATOM 1483 C C . SER A 1 186 ? -5.691 15.346 18.353 1.00 92.25 186 SER A C 1
ATOM 1485 O O . SER A 1 186 ? -5.865 15.447 17.139 1.00 92.25 186 SER A O 1
ATOM 1487 N N . ALA A 1 187 ? -4.472 15.345 18.906 1.00 92.00 187 ALA A N 1
ATOM 1488 C CA . ALA A 1 187 ? -3.242 15.423 18.119 1.00 92.00 187 ALA A CA 1
ATOM 1489 C C . ALA A 1 187 ? -2.999 14.136 17.311 1.00 92.00 187 ALA A C 1
ATOM 1491 O O . ALA A 1 187 ? -2.700 14.213 16.125 1.00 92.00 187 ALA A O 1
ATOM 1492 N N . GLU A 1 188 ? -3.214 12.967 17.917 1.00 94.00 188 GLU A N 1
ATOM 1493 C CA . GLU A 1 188 ? -3.082 11.663 17.251 1.00 94.00 188 GLU A CA 1
ATOM 1494 C C . GLU A 1 188 ? -4.144 11.465 16.168 1.00 94.00 188 GLU A C 1
ATOM 1496 O O . GLU A 1 188 ? -3.845 10.958 15.090 1.00 94.00 188 GLU A O 1
ATOM 1501 N N . TRP A 1 189 ? -5.378 11.917 16.409 1.00 95.00 189 TRP A N 1
ATOM 1502 C CA . TRP A 1 189 ? -6.420 11.918 15.382 1.00 95.00 189 TRP A CA 1
ATOM 1503 C C . TRP A 1 189 ? -6.064 12.804 14.189 1.00 95.00 189 TRP A C 1
ATOM 1505 O O . TRP A 1 189 ? -6.361 12.449 13.048 1.00 95.00 189 TRP A O 1
ATOM 1515 N N . LYS A 1 190 ? -5.445 13.961 14.445 1.00 91.88 190 LYS A N 1
ATOM 1516 C CA . LYS A 1 190 ? -4.964 14.851 13.387 1.00 91.88 190 LYS A CA 1
ATOM 1517 C C . LYS A 1 190 ? -3.828 14.194 12.600 1.00 91.88 190 LYS A C 1
ATOM 1519 O O . LYS A 1 190 ? -3.898 14.162 11.377 1.00 91.88 190 LYS A O 1
ATOM 1524 N N . GLU A 1 191 ? -2.855 13.602 13.288 1.00 90.44 191 GLU A N 1
ATOM 1525 C CA . GLU A 1 191 ? -1.747 12.873 12.661 1.00 90.44 191 GLU A CA 1
ATOM 1526 C C . GLU A 1 191 ? -2.243 11.683 11.819 1.00 90.44 191 GLU A C 1
ATOM 1528 O O . GLU A 1 191 ? -1.796 11.492 10.689 1.00 90.44 191 GLU A O 1
ATOM 1533 N N . ALA A 1 192 ? -3.236 10.928 12.307 1.00 93.31 192 ALA A N 1
ATOM 1534 C CA . ALA A 1 192 ? -3.878 9.856 11.547 1.00 93.31 192 ALA A CA 1
ATOM 1535 C C . ALA A 1 192 ? -4.539 10.375 10.266 1.00 93.31 192 ALA A C 1
ATOM 1537 O O . ALA A 1 192 ? -4.375 9.775 9.203 1.00 93.31 192 ALA A O 1
ATOM 1538 N N . SER A 1 193 ? -5.261 11.496 10.354 1.00 91.88 193 SER A N 1
ATOM 1539 C CA . SER A 1 193 ? -5.886 12.133 9.192 1.00 91.88 193 SER A CA 1
ATOM 1540 C C . SER A 1 193 ? -4.844 12.568 8.164 1.00 91.88 193 SER A C 1
ATOM 1542 O O . SER A 1 193 ? -5.021 12.317 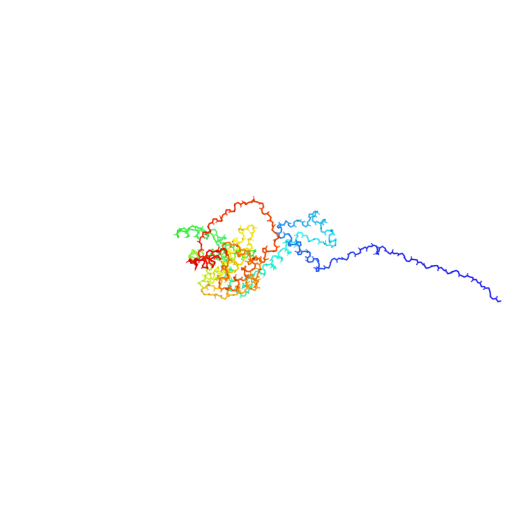6.975 1.00 91.88 193 SER A O 1
ATOM 1544 N N . GLU A 1 194 ? -3.753 13.191 8.607 1.00 88.06 194 GLU A N 1
ATOM 1545 C CA . GLU A 1 194 ? -2.658 13.625 7.735 1.00 88.06 194 GLU A CA 1
ATOM 1546 C C . GLU A 1 194 ? -1.981 12.432 7.043 1.00 88.06 194 GLU A C 1
ATOM 1548 O O . GLU A 1 194 ? -1.770 12.460 5.832 1.00 88.06 194 GLU A O 1
ATOM 1553 N N . TYR A 1 195 ? -1.710 11.349 7.778 1.00 89.81 195 TYR A N 1
ATOM 1554 C CA . TYR A 1 195 ? -1.127 10.123 7.227 1.00 89.81 195 TYR A CA 1
ATOM 1555 C C . TYR A 1 195 ? -2.039 9.439 6.200 1.00 89.81 195 TYR A C 1
ATOM 1557 O O . TYR A 1 195 ? -1.588 9.024 5.130 1.00 89.81 195 TYR A O 1
ATOM 1565 N N . VAL A 1 196 ? -3.337 9.333 6.497 1.00 91.75 196 VAL A N 1
ATOM 1566 C CA . VAL A 1 196 ? -4.319 8.744 5.576 1.00 91.75 196 VAL A CA 1
ATOM 1567 C C . VAL A 1 196 ? -4.449 9.597 4.315 1.00 91.75 196 VAL A C 1
ATOM 1569 O O . VAL A 1 196 ? -4.439 9.053 3.215 1.00 91.75 196 VAL A O 1
ATOM 1572 N N . GLN A 1 197 ? -4.488 10.924 4.435 1.00 88.69 197 GLN A N 1
ATOM 1573 C CA . GLN A 1 197 ? -4.503 11.813 3.268 1.00 88.69 197 GLN A CA 1
ATOM 1574 C C . GLN A 1 197 ? -3.239 11.665 2.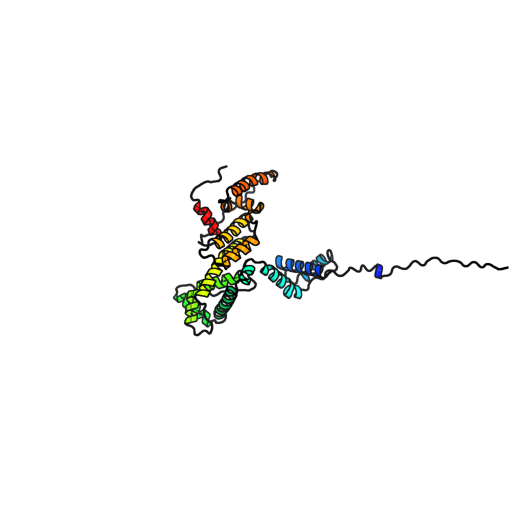412 1.00 88.69 197 GLN A C 1
ATOM 1576 O O . GLN A 1 197 ? -3.343 11.599 1.189 1.00 88.69 197 GLN A O 1
ATOM 1581 N N . ALA A 1 198 ? -2.067 11.537 3.041 1.00 88.75 198 ALA A N 1
ATOM 1582 C CA . ALA A 1 198 ? -0.792 11.336 2.356 1.00 88.75 198 ALA A CA 1
ATOM 1583 C C . ALA A 1 198 ? -0.754 10.050 1.520 1.00 88.75 198 ALA A C 1
ATOM 1585 O O . ALA A 1 198 ? -0.263 10.038 0.393 1.00 88.75 198 ALA A O 1
ATOM 1586 N N . LEU A 1 199 ? -1.251 8.947 2.084 1.00 91.12 199 LEU A N 1
ATOM 1587 C CA . LEU A 1 199 ? -1.195 7.636 1.440 1.00 91.12 199 LEU A CA 1
ATOM 1588 C C . LEU A 1 199 ? -2.363 7.362 0.497 1.00 91.12 199 LEU A C 1
ATOM 1590 O O . LEU A 1 199 ? -2.267 6.443 -0.317 1.00 91.12 199 LEU A O 1
ATOM 1594 N N . LYS A 1 200 ? -3.441 8.148 0.570 1.00 90.38 200 LYS A N 1
ATOM 1595 C CA . LYS A 1 200 ? -4.626 7.963 -0.269 1.00 90.38 200 LYS A CA 1
ATOM 1596 C C . LYS A 1 200 ? -4.303 7.920 -1.775 1.00 90.38 200 LYS A C 1
ATOM 1598 O O . LYS A 1 200 ? -4.714 6.945 -2.399 1.00 90.38 200 LYS A O 1
ATOM 1603 N N . PRO A 1 201 ? -3.511 8.844 -2.357 1.00 91.19 201 PRO A N 1
ATOM 1604 C CA . PRO A 1 201 ? -3.158 8.768 -3.774 1.00 91.19 201 PRO A CA 1
ATOM 1605 C C . PRO A 1 201 ? -2.404 7.478 -4.132 1.00 91.19 201 PRO A C 1
ATOM 1607 O O . PRO A 1 201 ? -2.634 6.878 -5.174 1.00 91.19 201 PRO A O 1
ATOM 1610 N N . LEU A 1 202 ? -1.524 6.987 -3.255 1.00 91.50 202 LEU A N 1
ATOM 1611 C CA . LEU A 1 202 ? -0.806 5.733 -3.506 1.00 91.50 202 LEU A CA 1
ATOM 1612 C C . LEU A 1 202 ? -1.756 4.529 -3.452 1.00 91.50 202 LEU A C 1
ATOM 1614 O O . LEU A 1 202 ? -1.625 3.590 -4.242 1.00 91.50 202 LEU A O 1
ATOM 1618 N N . TYR A 1 203 ? -2.700 4.544 -2.510 1.00 91.19 203 TYR A N 1
ATOM 1619 C CA . TYR A 1 203 ? -3.714 3.504 -2.382 1.00 91.19 203 TYR A CA 1
ATOM 1620 C C . TYR A 1 203 ? -4.624 3.461 -3.608 1.00 91.19 203 TYR A C 1
ATOM 1622 O O . TYR A 1 203 ? -4.761 2.400 -4.214 1.00 91.19 203 TYR A O 1
ATOM 1630 N N . ASP A 1 204 ? -5.186 4.602 -4.004 1.00 88.75 204 ASP A N 1
ATOM 1631 C CA . ASP A 1 204 ? -6.091 4.683 -5.146 1.00 88.75 204 ASP A CA 1
ATOM 1632 C C . ASP A 1 204 ? -5.375 4.254 -6.439 1.00 88.75 204 ASP A C 1
ATOM 1634 O O . ASP A 1 204 ? -5.876 3.393 -7.163 1.00 88.75 204 ASP A O 1
ATOM 1638 N N . ALA A 1 205 ? -4.141 4.731 -6.668 1.00 89.25 205 ALA A N 1
ATOM 1639 C CA . ALA A 1 205 ? -3.309 4.294 -7.793 1.00 89.25 205 ALA A CA 1
ATOM 1640 C C . ALA A 1 205 ? -3.110 2.774 -7.804 1.00 89.25 205 ALA A C 1
ATOM 1642 O O . ALA A 1 205 ? -3.161 2.137 -8.853 1.00 89.25 205 ALA A O 1
ATOM 1643 N N . THR A 1 206 ? -2.911 2.165 -6.637 1.00 88.00 206 THR A N 1
ATOM 1644 C CA . THR A 1 206 ? -2.761 0.710 -6.535 1.00 88.00 206 THR A CA 1
ATOM 1645 C C . THR A 1 206 ? -4.062 -0.021 -6.844 1.00 88.00 206 THR A C 1
ATOM 1647 O O . THR A 1 206 ? -4.036 -1.047 -7.514 1.00 88.00 206 THR A O 1
ATOM 1650 N N . VAL A 1 207 ? -5.211 0.489 -6.396 1.00 85.50 207 VAL A N 1
ATOM 1651 C CA . VAL A 1 207 ? -6.518 -0.098 -6.733 1.00 85.50 207 VAL A CA 1
ATOM 1652 C C . VAL A 1 207 ? -6.752 -0.040 -8.242 1.00 85.50 207 VAL A C 1
ATOM 1654 O O . VAL A 1 207 ? -7.109 -1.053 -8.834 1.00 85.50 207 VAL A O 1
ATOM 1657 N N . ILE A 1 208 ? -6.472 1.104 -8.868 1.00 82.12 208 ILE A N 1
ATOM 1658 C CA . ILE A 1 208 ? -6.587 1.289 -10.319 1.00 82.12 208 ILE A CA 1
ATOM 1659 C C . ILE A 1 208 ? -5.668 0.312 -11.057 1.00 82.12 208 ILE A C 1
ATOM 1661 O O . ILE A 1 208 ? -6.123 -0.456 -11.898 1.00 82.12 208 ILE A O 1
ATOM 1665 N N . THR A 1 209 ? -4.381 0.292 -10.706 1.00 82.75 209 THR A N 1
ATOM 1666 C CA . THR A 1 209 ? -3.392 -0.546 -11.402 1.00 82.75 209 THR A CA 1
ATOM 1667 C C . THR A 1 209 ? -3.563 -2.043 -11.153 1.00 82.75 209 THR A C 1
ATOM 1669 O O . THR A 1 209 ? -3.150 -2.838 -11.990 1.00 82.75 209 THR A O 1
ATOM 1672 N N . SER A 1 210 ? -4.172 -2.445 -10.033 1.00 79.56 210 SER A N 1
ATOM 1673 C CA . SER A 1 210 ? -4.445 -3.857 -9.725 1.00 79.56 210 SER A CA 1
ATOM 1674 C C . SER A 1 210 ? -5.767 -4.374 -10.296 1.00 79.56 210 SER A C 1
ATOM 1676 O O . SER A 1 210 ? -5.949 -5.589 -10.370 1.00 79.56 210 SER A O 1
ATOM 1678 N N . ALA A 1 211 ? -6.679 -3.484 -10.701 1.00 75.25 211 ALA A N 1
ATOM 1679 C CA . ALA A 1 211 ? -7.922 -3.861 -11.371 1.00 75.25 211 ALA A CA 1
ATOM 1680 C C . ALA A 1 211 ? -7.687 -4.316 -12.823 1.00 75.25 211 ALA A C 1
ATOM 1682 O O . ALA A 1 211 ? -8.417 -5.173 -13.324 1.00 75.25 211 ALA A O 1
ATOM 1683 N N . ASP A 1 212 ? -6.651 -3.786 -13.478 1.00 72.31 212 ASP A N 1
ATOM 1684 C CA . ASP A 1 212 ? -6.299 -4.134 -14.851 1.00 72.31 212 ASP A CA 1
ATOM 1685 C C . ASP A 1 212 ? -5.348 -5.337 -14.911 1.00 72.31 212 ASP A C 1
ATOM 1687 O O . ASP A 1 212 ? -4.293 -5.370 -14.280 1.00 72.31 212 ASP A O 1
ATOM 1691 N N . LYS A 1 213 ? -5.685 -6.332 -15.745 1.00 63.38 213 LYS A N 1
ATOM 1692 C CA . LYS A 1 213 ? -4.827 -7.511 -15.978 1.00 63.38 213 LYS A CA 1
ATOM 1693 C C . LYS A 1 213 ? -3.479 -7.138 -16.613 1.00 63.38 213 LYS A C 1
ATOM 1695 O O . LYS A 1 213 ? -2.485 -7.823 -16.389 1.00 63.38 213 LYS A O 1
ATOM 1700 N N . TYR A 1 214 ? -3.463 -6.070 -17.408 1.00 60.84 214 TYR A N 1
ATOM 1701 C CA . TYR A 1 214 ? -2.272 -5.495 -18.022 1.00 60.84 214 TYR A CA 1
ATOM 1702 C C . TYR A 1 214 ? -2.369 -3.980 -17.895 1.00 60.84 214 TYR A C 1
ATOM 1704 O O . TYR A 1 214 ? -3.240 -3.367 -18.509 1.00 60.84 214 TYR A O 1
ATOM 1712 N N . LEU A 1 215 ? -1.491 -3.378 -17.096 1.00 69.19 215 LEU A N 1
ATOM 1713 C CA . LEU A 1 215 ? -1.434 -1.927 -16.984 1.00 69.19 215 LEU A CA 1
ATOM 1714 C C . LEU A 1 215 ? -1.002 -1.338 -18.332 1.00 69.19 215 LEU A C 1
ATOM 1716 O O . LEU A 1 215 ? 0.074 -1.662 -18.838 1.00 69.19 215 LEU A O 1
ATOM 1720 N N . SER A 1 216 ? -1.831 -0.476 -18.923 1.00 79.94 216 SER A N 1
ATOM 1721 C CA . SER A 1 216 ? -1.462 0.215 -20.157 1.00 79.94 216 SER A CA 1
ATOM 1722 C C . SER A 1 216 ? -0.354 1.223 -19.871 1.00 79.94 216 SER A C 1
ATOM 1724 O O . SER A 1 216 ? -0.519 2.093 -19.011 1.00 79.94 216 SER A O 1
ATOM 1726 N N . LEU A 1 217 ? 0.735 1.152 -20.638 1.00 87.38 217 LEU A N 1
ATOM 1727 C CA . LEU A 1 217 ? 1.878 2.065 -20.544 1.00 87.38 217 LEU A CA 1
ATOM 1728 C C . LEU A 1 217 ? 1.454 3.551 -20.586 1.00 87.38 217 LEU A C 1
ATOM 1730 O O . LEU A 1 217 ? 2.055 4.389 -19.920 1.00 87.38 217 LEU A O 1
ATOM 1734 N N . SER A 1 218 ? 0.335 3.862 -21.254 1.00 88.12 218 SER A N 1
ATOM 1735 C CA . SER A 1 218 ? -0.263 5.202 -21.305 1.00 88.12 218 SER A CA 1
ATOM 1736 C C . SER A 1 218 ? -0.690 5.788 -19.953 1.00 88.12 218 SER A C 1
ATOM 1738 O O . SER A 1 218 ? -0.819 7.002 -19.830 1.00 88.12 218 SER A O 1
ATOM 1740 N N . THR A 1 219 ? -0.899 4.953 -18.930 1.00 87.81 219 THR A N 1
ATOM 1741 C CA . THR A 1 219 ? -1.339 5.378 -17.586 1.00 87.81 219 THR A CA 1
ATOM 1742 C C . THR A 1 219 ? -0.188 5.624 -16.612 1.00 87.81 219 THR A C 1
ATOM 1744 O O . THR A 1 219 ? -0.399 6.260 -15.580 1.00 87.81 219 THR A O 1
ATOM 1747 N N . GLN A 1 220 ? 1.031 5.181 -16.938 1.00 88.81 220 GLN A N 1
ATOM 1748 C CA . GLN A 1 220 ? 2.199 5.288 -16.059 1.00 88.81 220 GLN A CA 1
ATOM 1749 C C . GLN A 1 220 ? 2.505 6.743 -15.684 1.00 88.81 220 GLN A C 1
ATOM 1751 O O . GLN A 1 220 ? 2.568 7.079 -14.500 1.00 88.81 220 GLN A O 1
ATOM 1756 N N . ILE A 1 221 ? 2.663 7.612 -16.688 1.00 89.25 221 ILE A N 1
ATOM 1757 C CA . ILE A 1 221 ? 2.985 9.029 -16.475 1.00 89.25 221 ILE A CA 1
ATOM 1758 C C . ILE A 1 221 ? 1.855 9.750 -15.721 1.00 89.25 221 ILE A C 1
ATOM 1760 O O . ILE A 1 221 ? 2.150 10.366 -14.694 1.00 89.25 221 ILE A O 1
ATOM 1764 N N . PRO A 1 222 ? 0.573 9.650 -16.138 1.00 88.94 222 PRO A N 1
ATOM 1765 C CA . PRO A 1 222 ? -0.527 10.290 -15.422 1.00 88.94 222 PRO A CA 1
ATOM 1766 C C . PRO A 1 222 ? -0.654 9.875 -13.953 1.00 88.94 222 PRO A C 1
ATOM 1768 O O . PRO A 1 222 ? -0.909 10.730 -13.108 1.00 88.94 222 PRO A O 1
ATOM 1771 N N . ILE A 1 223 ? -0.451 8.592 -13.627 1.00 89.94 223 ILE A N 1
ATOM 1772 C CA . ILE A 1 223 ? -0.550 8.099 -12.245 1.00 89.94 223 ILE A CA 1
ATOM 1773 C C . ILE A 1 223 ? 0.563 8.688 -11.376 1.00 89.94 223 ILE A C 1
ATOM 1775 O O . ILE A 1 223 ? 0.283 9.209 -10.295 1.00 89.94 223 ILE A O 1
ATOM 1779 N N . ILE A 1 224 ? 1.818 8.640 -11.838 1.00 90.06 224 ILE A N 1
ATOM 1780 C CA . ILE A 1 224 ? 2.953 9.175 -11.071 1.00 90.06 224 ILE A CA 1
ATOM 1781 C C . ILE A 1 224 ? 2.798 10.690 -10.895 1.00 90.06 224 ILE A C 1
ATOM 1783 O O . ILE A 1 224 ? 2.930 11.198 -9.779 1.00 90.06 224 ILE A O 1
ATOM 1787 N N . PHE A 1 225 ? 2.436 11.401 -11.965 1.00 88.75 225 PHE A N 1
ATOM 1788 C CA . PHE A 1 225 ? 2.161 12.834 -11.916 1.00 88.75 225 PHE A CA 1
ATOM 1789 C C . PHE A 1 225 ? 1.024 13.171 -10.939 1.00 88.75 225 PHE A C 1
ATOM 1791 O O . PHE A 1 225 ? 1.153 14.101 -10.138 1.00 88.75 225 PHE A O 1
ATOM 1798 N N . GLY A 1 226 ? -0.075 12.412 -10.975 1.00 88.56 226 GLY A N 1
ATOM 1799 C CA . GLY A 1 226 ? -1.226 12.595 -10.093 1.00 88.56 226 GLY A CA 1
ATOM 1800 C C . GLY A 1 226 ? -0.857 12.412 -8.623 1.00 88.56 226 GLY A C 1
ATOM 1801 O O . GLY A 1 226 ? -1.166 13.275 -7.805 1.00 88.56 226 GLY A O 1
ATOM 1802 N N . ILE A 1 227 ? -0.106 11.354 -8.294 1.00 90.62 227 ILE A N 1
ATOM 1803 C CA . ILE A 1 227 ? 0.399 11.118 -6.933 1.00 90.62 227 IL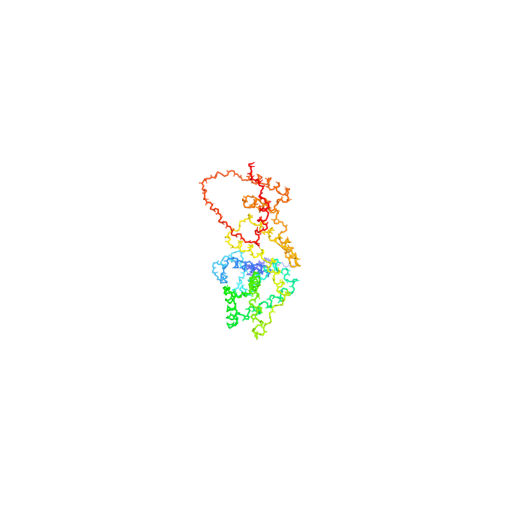E A CA 1
ATOM 1804 C C . ILE A 1 227 ? 1.244 12.302 -6.448 1.00 90.62 227 ILE A C 1
ATOM 1806 O O . ILE A 1 227 ? 0.992 12.831 -5.364 1.00 90.62 227 ILE A O 1
ATOM 1810 N N . LEU A 1 228 ? 2.226 12.738 -7.242 1.00 89.44 228 LEU A N 1
ATOM 1811 C CA . LEU A 1 228 ? 3.113 13.847 -6.876 1.00 89.44 228 LEU A CA 1
ATOM 1812 C C . LEU A 1 228 ? 2.346 15.165 -6.717 1.00 89.44 228 LEU A C 1
ATOM 1814 O O . LEU A 1 228 ? 2.579 15.892 -5.752 1.00 89.44 228 LEU A O 1
ATOM 1818 N N . SER A 1 229 ? 1.391 15.427 -7.612 1.00 86.44 229 SER A N 1
ATOM 1819 C CA . SER A 1 229 ? 0.521 16.606 -7.564 1.00 86.44 229 SER A CA 1
ATOM 1820 C C . SER A 1 229 ? -0.366 16.610 -6.323 1.00 86.44 229 SER A C 1
ATOM 1822 O O . SER A 1 229 ? -0.514 17.640 -5.669 1.00 86.44 229 SER A O 1
ATOM 1824 N N . CYS A 1 230 ? -0.946 15.466 -5.952 1.00 86.62 230 CYS A N 1
ATOM 1825 C CA . CYS A 1 230 ? -1.709 15.352 -4.714 1.00 86.62 230 CYS A CA 1
ATOM 1826 C C . CYS A 1 230 ? -0.812 15.651 -3.508 1.00 86.62 230 CYS A C 1
ATOM 1828 O O . CYS A 1 230 ? -1.154 16.509 -2.701 1.00 86.62 230 CYS A O 1
ATOM 1830 N N . LEU A 1 231 ? 0.367 15.027 -3.422 1.00 86.00 231 LEU A N 1
ATOM 1831 C CA . LEU A 1 231 ? 1.299 15.234 -2.308 1.00 86.00 231 LEU A CA 1
ATOM 1832 C C . LEU A 1 231 ? 1.783 16.690 -2.178 1.00 86.00 231 LEU A C 1
ATOM 1834 O O . LEU A 1 231 ? 2.016 17.143 -1.055 1.00 86.00 231 LEU A O 1
ATOM 1838 N N . SER A 1 232 ? 1.907 17.433 -3.285 1.00 81.44 232 SER A N 1
ATOM 1839 C CA . SER A 1 232 ? 2.296 18.850 -3.273 1.00 81.44 232 SER A CA 1
ATOM 1840 C C . SER A 1 232 ? 1.143 19.809 -2.968 1.00 81.44 232 SER A C 1
ATOM 1842 O O . SER A 1 232 ? 1.361 20.825 -2.311 1.00 81.44 232 SER A O 1
ATOM 1844 N N . ASN A 1 233 ? -0.073 19.504 -3.435 1.00 72.31 233 ASN A N 1
ATOM 1845 C CA . ASN A 1 233 ? -1.218 20.420 -3.389 1.00 72.31 233 ASN A CA 1
ATOM 1846 C C . ASN A 1 233 ? -2.006 20.376 -2.074 1.00 72.31 233 ASN A C 1
ATOM 1848 O O . ASN A 1 233 ? -2.873 21.225 -1.862 1.00 72.31 233 ASN A O 1
ATOM 1852 N N . PHE A 1 234 ? -1.728 19.429 -1.172 1.00 63.47 234 PHE A N 1
ATOM 1853 C CA . PHE A 1 234 ? -2.358 19.431 0.148 1.00 63.47 234 PHE A CA 1
ATOM 1854 C C . PHE A 1 234 ? -1.947 20.685 0.940 1.00 63.47 234 PHE A C 1
ATOM 1856 O O . PHE A 1 234 ? -0.793 20.848 1.350 1.00 63.47 234 PHE A O 1
ATOM 1863 N N . SER A 1 235 ? -2.922 21.574 1.154 1.00 46.94 235 SER A N 1
ATOM 1864 C CA . SER A 1 235 ? -2.817 22.775 1.980 1.00 46.94 235 SER A CA 1
ATOM 1865 C C . SER A 1 235 ? -2.450 22.382 3.413 1.00 46.94 235 SER A C 1
ATOM 1867 O O . SER A 1 235 ? -3.286 21.860 4.149 1.00 46.94 235 SER A O 1
ATOM 1869 N N . GLY A 1 236 ? -1.192 22.606 3.794 1.00 54.06 236 GLY A N 1
ATOM 1870 C CA . GLY A 1 236 ? -0.637 22.142 5.069 1.00 54.06 236 GLY A CA 1
ATOM 1871 C C . GLY A 1 236 ? 0.354 20.990 4.924 1.00 54.06 236 GLY A C 1
ATOM 1872 O O . GLY A 1 236 ? 0.372 20.112 5.777 1.00 54.06 236 GLY A O 1
ATOM 1873 N N . THR A 1 237 ? 1.160 20.982 3.854 1.00 57.88 237 THR A N 1
ATOM 1874 C CA . THR A 1 237 ? 2.151 19.944 3.536 1.00 57.88 237 THR A CA 1
ATOM 1875 C C . THR A 1 237 ? 2.984 19.583 4.768 1.00 57.88 237 THR A C 1
ATOM 1877 O O . THR A 1 237 ? 3.926 20.289 5.145 1.00 57.88 237 THR A O 1
ATOM 1880 N N . THR A 1 238 ? 2.610 18.479 5.408 1.00 67.44 238 THR A N 1
ATOM 1881 C CA . THR A 1 238 ? 3.298 17.931 6.572 1.00 67.44 238 THR A CA 1
ATOM 1882 C C . THR A 1 238 ? 4.708 17.508 6.171 1.00 67.44 238 THR A C 1
ATOM 1884 O O . THR A 1 238 ? 4.992 17.284 4.988 1.00 67.44 238 THR A O 1
ATOM 1887 N N . GLY A 1 239 ? 5.613 17.375 7.147 1.00 78.00 239 GLY A N 1
ATOM 1888 C CA . GLY A 1 239 ? 6.945 16.815 6.884 1.00 78.00 239 GLY A CA 1
ATOM 1889 C C . GLY A 1 239 ? 6.860 15.459 6.171 1.00 78.00 239 GLY A C 1
ATOM 1890 O O . GLY A 1 239 ? 7.619 15.201 5.242 1.00 78.00 239 GLY A O 1
ATOM 1891 N N . PHE A 1 240 ? 5.848 14.656 6.517 1.00 83.56 240 PHE A N 1
ATOM 1892 C CA . PHE A 1 240 ? 5.587 13.357 5.907 1.00 83.56 240 PHE A CA 1
ATOM 1893 C C . PHE A 1 240 ? 5.292 13.444 4.399 1.00 83.56 240 PHE A C 1
ATOM 1895 O O . PHE A 1 240 ? 5.925 12.733 3.622 1.00 83.56 240 PHE A O 1
ATOM 1902 N N . ASN A 1 241 ? 4.395 14.340 3.962 1.00 85.25 241 ASN A N 1
ATOM 1903 C CA . ASN A 1 241 ? 4.055 14.493 2.537 1.00 85.25 241 ASN A CA 1
ATOM 1904 C C . ASN A 1 241 ? 5.272 14.878 1.691 1.00 85.25 241 ASN A C 1
ATOM 1906 O O . ASN A 1 241 ? 5.470 14.334 0.604 1.00 85.25 241 ASN A O 1
ATOM 1910 N N . LYS A 1 242 ? 6.101 15.800 2.197 1.00 85.00 242 LYS A N 1
ATOM 1911 C CA . LYS A 1 242 ? 7.298 16.272 1.487 1.00 85.00 242 LYS A CA 1
ATOM 1912 C C . LYS A 1 242 ? 8.342 15.169 1.348 1.00 85.00 242 LYS A C 1
ATOM 1914 O O . LYS A 1 242 ? 8.866 14.965 0.254 1.00 85.00 242 LYS A O 1
ATOM 1919 N N . GLU A 1 243 ? 8.617 14.441 2.428 1.00 86.69 243 GLU A N 1
ATOM 1920 C CA . GLU A 1 243 ? 9.571 13.329 2.398 1.00 86.69 243 GLU A CA 1
ATOM 1921 C C . GLU A 1 243 ? 9.062 12.165 1.536 1.00 86.69 243 GLU A C 1
ATOM 1923 O O . GLU A 1 243 ? 9.839 11.580 0.780 1.00 86.69 243 GLU A O 1
ATOM 1928 N N . LEU A 1 244 ? 7.754 11.878 1.552 1.00 89.88 244 LEU A N 1
ATOM 1929 C CA . LEU A 1 244 ? 7.163 10.865 0.675 1.00 89.88 244 LEU A CA 1
ATOM 1930 C C . LEU A 1 244 ? 7.267 11.264 -0.801 1.00 89.88 244 LEU A C 1
ATOM 1932 O O . LEU A 1 244 ? 7.719 10.461 -1.616 1.00 89.88 244 LEU A O 1
ATOM 1936 N N . ALA A 1 245 ? 6.930 12.509 -1.147 1.00 89.56 245 ALA A N 1
ATOM 1937 C CA . ALA A 1 245 ? 7.075 13.018 -2.510 1.00 89.56 245 ALA A CA 1
ATOM 1938 C C . ALA A 1 245 ? 8.536 12.961 -2.986 1.00 89.56 245 ALA A C 1
ATOM 1940 O O . ALA A 1 245 ? 8.816 12.518 -4.099 1.00 89.56 245 ALA A O 1
ATOM 1941 N N . LYS A 1 246 ? 9.488 13.338 -2.124 1.00 89.00 246 LYS A N 1
ATOM 1942 C CA . LYS A 1 246 ? 10.928 13.242 -2.401 1.00 89.00 246 LYS A CA 1
ATOM 1943 C C . LYS A 1 246 ? 11.381 11.795 -2.614 1.00 89.00 246 LYS A C 1
ATOM 1945 O O . LYS A 1 246 ? 12.137 11.523 -3.548 1.00 89.00 246 LYS A O 1
ATOM 1950 N N . SER A 1 247 ? 10.911 10.867 -1.783 1.00 90.50 247 SER A N 1
ATOM 1951 C CA . SER A 1 247 ? 11.214 9.436 -1.892 1.00 90.50 247 SER A CA 1
ATOM 1952 C C . SER A 1 247 ? 10.680 8.828 -3.199 1.00 90.50 247 SER A C 1
ATOM 1954 O O . SER A 1 247 ? 11.375 8.027 -3.833 1.00 90.50 247 SER A O 1
ATOM 1956 N N . ILE A 1 248 ? 9.490 9.251 -3.644 1.00 90.75 248 ILE A N 1
ATOM 1957 C CA . ILE A 1 248 ? 8.897 8.855 -4.932 1.00 90.75 248 ILE A CA 1
ATOM 1958 C C . ILE A 1 248 ? 9.691 9.449 -6.101 1.00 90.75 248 ILE A C 1
ATOM 1960 O O . ILE A 1 248 ? 10.122 8.698 -6.972 1.00 90.75 248 ILE A O 1
ATOM 1964 N N . ASN A 1 249 ? 9.969 10.757 -6.092 1.00 89.38 249 ASN A N 1
ATOM 1965 C CA . ASN A 1 249 ? 10.761 11.418 -7.140 1.00 89.38 249 ASN A CA 1
ATOM 1966 C C . ASN A 1 249 ? 12.158 10.805 -7.297 1.00 89.38 249 ASN A C 1
ATOM 1968 O O . ASN A 1 249 ? 12.649 10.652 -8.407 1.00 89.38 249 ASN A O 1
ATOM 1972 N N . THR A 1 250 ? 12.792 10.397 -6.196 1.00 90.19 250 THR A N 1
ATOM 1973 C CA . THR A 1 250 ? 14.117 9.755 -6.242 1.00 90.19 250 THR A CA 1
ATOM 1974 C C . THR A 1 250 ? 14.070 8.371 -6.903 1.00 90.19 250 THR A C 1
ATOM 1976 O O . THR A 1 250 ? 15.052 7.936 -7.500 1.00 90.19 250 THR A O 1
ATOM 1979 N N . ARG A 1 251 ? 12.937 7.662 -6.808 1.00 89.56 251 ARG A N 1
ATOM 1980 C CA . ARG A 1 251 ? 12.734 6.344 -7.439 1.00 89.56 251 ARG A CA 1
ATOM 1981 C C . ARG A 1 251 ? 12.338 6.444 -8.900 1.00 89.56 251 ARG A C 1
ATOM 1983 O O . ARG A 1 251 ? 12.688 5.571 -9.686 1.00 89.56 251 ARG A O 1
ATOM 1990 N N . PHE A 1 252 ? 11.617 7.501 -9.237 1.00 88.00 252 PHE A N 1
ATOM 1991 C CA . PHE A 1 252 ? 11.094 7.755 -10.566 1.00 88.00 252 PHE A CA 1
ATOM 1992 C C . PHE A 1 252 ? 11.595 9.113 -11.078 1.00 88.00 252 PHE A C 1
ATOM 1994 O O . PHE A 1 252 ? 10.775 9.975 -11.358 1.00 88.00 252 PHE A O 1
ATOM 2001 N N . PRO A 1 253 ? 12.917 9.355 -11.187 1.00 85.12 253 PRO A N 1
ATOM 2002 C CA . PRO A 1 253 ? 13.430 10.684 -11.532 1.00 85.12 253 PRO A CA 1
ATOM 2003 C C . PRO A 1 253 ? 13.124 11.080 -12.979 1.00 85.12 253 PRO A C 1
ATOM 2005 O O . PRO A 1 253 ? 12.904 12.250 -13.257 1.00 85.12 253 PRO A O 1
ATOM 2008 N N . LEU A 1 254 ? 13.075 10.096 -13.879 1.00 84.38 254 LEU A N 1
ATOM 2009 C CA . LEU A 1 254 ? 12.943 10.286 -15.326 1.00 84.38 254 LEU A CA 1
ATOM 2010 C C . LEU A 1 254 ? 11.614 9.734 -15.856 1.00 84.38 254 LEU A C 1
ATOM 2012 O O . LEU A 1 254 ? 11.494 9.414 -17.033 1.00 84.38 254 LEU A O 1
ATOM 2016 N N . TYR A 1 255 ? 10.607 9.563 -14.993 1.00 83.81 255 TYR A N 1
ATOM 2017 C CA . TYR A 1 255 ? 9.344 8.929 -15.398 1.00 83.81 255 TYR A CA 1
ATOM 2018 C C . TYR A 1 255 ? 8.632 9.669 -16.531 1.00 83.81 255 TYR A C 1
ATOM 2020 O O . TYR A 1 255 ? 7.885 9.053 -17.278 1.00 83.81 255 TYR A O 1
ATOM 2028 N N . ALA A 1 256 ? 8.869 10.976 -16.630 1.00 81.81 256 ALA A N 1
ATOM 2029 C CA . ALA A 1 256 ? 8.322 11.864 -17.640 1.00 81.81 256 ALA A CA 1
ATOM 2030 C C . ALA A 1 256 ? 9.257 12.055 -18.856 1.00 81.81 256 ALA A C 1
ATOM 2032 O O . ALA A 1 256 ? 8.923 12.800 -19.770 1.00 81.81 256 ALA A O 1
ATOM 2033 N N . GLU A 1 257 ? 10.416 11.392 -18.871 1.00 82.62 257 GLU A N 1
ATOM 2034 C CA . GLU A 1 257 ? 11.390 11.415 -19.974 1.00 82.62 257 GLU A CA 1
ATOM 2035 C C . GLU A 1 257 ? 11.440 10.075 -20.730 1.00 82.62 257 GLU A C 1
ATOM 2037 O O . GLU A 1 257 ? 12.032 9.988 -21.804 1.00 82.62 257 GLU A O 1
ATOM 2042 N N . ASP A 1 258 ? 10.801 9.035 -20.187 1.00 85.38 258 ASP A N 1
ATOM 2043 C CA . ASP A 1 258 ? 10.680 7.717 -20.807 1.00 85.38 258 ASP A CA 1
ATOM 2044 C C . ASP A 1 258 ? 9.898 7.808 -22.126 1.00 85.38 258 ASP A C 1
ATOM 2046 O O . ASP A 1 258 ? 8.694 8.085 -22.137 1.00 85.38 258 ASP A O 1
ATOM 2050 N N . LYS A 1 259 ? 10.600 7.608 -23.247 1.00 85.06 259 LYS A N 1
ATOM 2051 C CA . LYS A 1 259 ? 10.110 7.879 -24.604 1.00 85.06 259 LYS A CA 1
ATOM 2052 C C . LYS A 1 259 ? 8.848 7.070 -24.902 1.00 85.06 259 LYS A C 1
ATOM 2054 O O . LYS A 1 259 ? 7.856 7.618 -25.387 1.00 85.06 259 LYS A O 1
ATOM 2059 N N . GLU A 1 260 ? 8.876 5.780 -24.596 1.00 87.19 260 GLU A N 1
ATOM 2060 C CA . GLU A 1 260 ? 7.795 4.839 -24.855 1.00 87.19 260 GLU A CA 1
ATOM 2061 C C . GLU A 1 260 ? 6.560 5.170 -24.006 1.00 87.19 260 GLU A C 1
ATOM 2063 O O . GLU A 1 260 ? 5.439 5.174 -24.521 1.00 87.19 260 GLU A O 1
ATOM 2068 N N . ALA A 1 261 ? 6.747 5.522 -22.729 1.00 87.44 261 ALA A N 1
ATOM 2069 C CA . ALA A 1 261 ? 5.653 5.948 -21.855 1.00 87.44 261 ALA A CA 1
ATOM 2070 C C . ALA A 1 261 ? 5.035 7.279 -22.293 1.00 87.44 261 ALA A C 1
ATOM 2072 O O . ALA A 1 261 ? 3.810 7.428 -22.310 1.00 87.44 261 ALA A O 1
ATOM 2073 N N . CYS A 1 262 ? 5.878 8.219 -22.707 1.00 86.44 262 CYS A N 1
ATOM 2074 C CA . CYS A 1 262 ? 5.490 9.508 -23.257 1.00 86.44 262 CYS A CA 1
ATOM 2075 C C . CYS A 1 262 ? 4.644 9.365 -24.526 1.00 86.44 262 CYS A C 1
ATOM 2077 O O . CYS A 1 262 ? 3.565 9.956 -24.618 1.00 86.44 262 CYS A O 1
ATOM 2079 N N . LEU A 1 263 ? 5.087 8.538 -25.476 1.00 85.75 263 LEU A N 1
ATOM 2080 C CA . LEU A 1 263 ? 4.344 8.244 -26.701 1.00 85.75 263 LEU A CA 1
ATOM 2081 C C . LEU A 1 263 ? 3.031 7.517 -26.406 1.00 85.75 263 LEU A C 1
ATOM 2083 O O . LEU A 1 263 ? 1.984 7.925 -26.907 1.00 85.75 263 LEU A O 1
ATOM 2087 N N . ALA A 1 264 ? 3.053 6.487 -25.555 1.00 88.62 264 ALA A N 1
ATOM 2088 C CA . ALA A 1 264 ? 1.849 5.751 -25.182 1.00 88.62 264 ALA A CA 1
ATOM 2089 C C . ALA A 1 264 ? 0.803 6.664 -24.522 1.00 88.62 264 ALA A C 1
ATOM 2091 O O . ALA A 1 264 ? -0.379 6.586 -24.853 1.00 88.62 264 ALA A O 1
ATOM 2092 N N . MET A 1 265 ? 1.225 7.556 -23.619 1.00 89.25 265 MET A N 1
ATOM 2093 C CA . MET A 1 265 ? 0.341 8.548 -23.002 1.00 89.25 265 MET A CA 1
ATOM 2094 C C . MET A 1 265 ? -0.200 9.538 -24.042 1.00 89.25 265 MET A C 1
ATOM 2096 O O . MET A 1 265 ? -1.394 9.837 -24.038 1.00 89.25 265 MET A O 1
ATOM 2100 N N . PHE A 1 266 ? 0.657 10.033 -24.938 1.00 86.31 266 PHE A N 1
ATOM 2101 C CA . PHE A 1 266 ? 0.275 11.017 -25.950 1.00 86.31 266 PHE A CA 1
ATOM 2102 C C . PHE A 1 266 ? -0.744 10.473 -26.960 1.00 86.31 266 PHE A C 1
ATOM 2104 O O . PHE A 1 266 ? -1.662 11.194 -27.358 1.00 86.31 266 PHE A O 1
ATOM 2111 N N . LEU A 1 267 ? -0.607 9.204 -27.346 1.00 84.69 267 LEU A N 1
ATOM 2112 C CA . LEU A 1 267 ? -1.528 8.522 -28.256 1.00 84.69 267 LEU A CA 1
ATOM 2113 C C . LEU A 1 267 ? -2.852 8.125 -27.584 1.00 84.69 267 LEU A C 1
ATOM 2115 O O . LEU A 1 267 ? -3.842 7.904 -28.280 1.00 84.69 267 LEU A O 1
ATOM 2119 N N . ASP A 1 268 ? -2.903 8.060 -26.251 1.00 85.06 268 ASP A N 1
ATOM 2120 C CA . ASP A 1 268 ? -4.130 7.773 -25.511 1.00 85.06 268 ASP A CA 1
ATOM 2121 C C . ASP A 1 268 ? -5.050 9.010 -25.490 1.00 85.06 268 ASP A C 1
ATOM 2123 O O . ASP A 1 268 ? -4.693 10.042 -24.904 1.00 85.06 268 ASP A O 1
ATOM 2127 N N . PRO A 1 269 ? -6.264 8.940 -26.076 1.00 84.25 269 PRO A N 1
ATOM 2128 C CA . PRO A 1 269 ? -7.169 10.085 -26.154 1.00 84.25 269 PRO A CA 1
ATOM 2129 C C . PRO A 1 269 ? -7.563 10.661 -24.794 1.00 84.25 269 PRO A C 1
ATOM 2131 O O . PRO A 1 269 ? -7.944 11.834 -24.737 1.00 84.25 269 PRO A O 1
ATOM 2134 N N . ARG A 1 270 ? -7.485 9.852 -23.726 1.00 82.19 270 ARG A N 1
ATOM 2135 C CA . ARG A 1 270 ? -7.798 10.265 -22.354 1.00 82.19 270 ARG A CA 1
ATOM 2136 C C . ARG A 1 270 ? -6.763 11.241 -21.812 1.00 82.19 270 ARG A C 1
ATOM 2138 O O . ARG A 1 270 ? -7.141 12.142 -21.074 1.00 82.19 270 ARG A O 1
ATOM 2145 N N . PHE A 1 271 ? -5.490 11.083 -22.185 1.00 82.94 271 PHE A N 1
ATOM 2146 C CA . PHE A 1 271 ? -4.369 11.812 -21.587 1.00 82.94 271 PHE A CA 1
ATOM 2147 C C . PHE A 1 271 ? -3.750 12.843 -22.530 1.00 82.94 271 PHE A C 1
ATOM 2149 O O . PHE A 1 271 ? -3.592 14.008 -22.149 1.00 82.94 271 PHE A O 1
ATOM 2156 N N . LYS A 1 272 ? -3.440 12.448 -23.772 1.00 82.38 272 LYS A N 1
ATOM 2157 C CA . LYS A 1 272 ? -2.760 13.290 -24.768 1.00 82.38 272 LYS A CA 1
ATOM 2158 C C . LYS A 1 272 ? -1.537 13.993 -24.157 1.00 82.38 272 LYS A C 1
ATOM 2160 O O . LYS A 1 272 ? -0.654 13.352 -23.605 1.00 82.38 272 LYS A O 1
ATOM 2165 N N . SER A 1 273 ? -1.483 15.324 -24.215 1.00 78.62 273 SER A N 1
ATOM 2166 C CA . SER A 1 273 ? -0.403 16.142 -23.654 1.00 78.62 273 SER A CA 1
ATOM 2167 C C . SER A 1 273 ? -0.710 16.724 -22.270 1.00 78.62 273 SER A C 1
ATOM 2169 O O . SER A 1 273 ? 0.007 17.615 -21.826 1.00 78.62 273 SER A O 1
ATOM 2171 N N . ALA A 1 274 ? -1.775 16.283 -21.588 1.00 75.62 274 ALA A N 1
ATOM 2172 C CA . ALA A 1 274 ? -2.301 16.957 -20.396 1.00 75.62 274 ALA A CA 1
ATOM 2173 C C . ALA A 1 274 ? -1.290 17.137 -19.253 1.00 75.62 274 ALA A C 1
ATOM 2175 O O . ALA A 1 274 ? -1.300 18.194 -18.627 1.00 75.62 274 ALA A O 1
ATOM 2176 N N . VAL A 1 275 ? -0.386 16.176 -19.043 1.00 76.44 275 VAL A N 1
ATOM 2177 C CA . VAL A 1 275 ? 0.685 16.264 -18.032 1.00 76.44 275 VAL A CA 1
ATOM 2178 C C . VAL A 1 275 ? 1.725 17.341 -18.379 1.00 76.44 275 VAL A C 1
ATOM 2180 O O . VAL A 1 275 ? 2.242 18.015 -17.494 1.00 76.44 275 VAL A O 1
ATOM 2183 N N . PHE A 1 276 ? 1.971 17.574 -19.669 1.00 77.62 276 PHE A N 1
ATOM 2184 C CA . PHE A 1 276 ? 3.016 18.471 -20.176 1.00 77.62 276 PHE A CA 1
ATOM 2185 C C . PHE A 1 276 ? 2.497 19.837 -20.630 1.00 77.62 276 PHE A C 1
ATOM 2187 O O . PHE A 1 276 ? 3.253 20.645 -21.160 1.00 77.62 276 PHE A O 1
ATOM 2194 N N . LYS A 1 277 ? 1.207 20.139 -20.439 1.00 68.00 277 LYS A N 1
ATOM 2195 C CA . LYS A 1 277 ? 0.580 21.360 -20.984 1.00 68.00 277 LYS A CA 1
ATOM 2196 C C . LYS A 1 277 ? 1.287 22.657 -20.583 1.00 68.00 277 LYS A C 1
ATOM 2198 O O . LYS A 1 277 ? 1.323 23.594 -21.378 1.00 68.00 277 LYS A O 1
ATOM 2203 N N . SER A 1 278 ? 1.859 22.712 -19.382 1.00 66.12 278 SER A N 1
ATOM 2204 C CA . SER A 1 278 ? 2.599 23.882 -18.894 1.00 66.12 278 SER A CA 1
ATOM 2205 C C . SER A 1 278 ? 3.983 24.036 -19.540 1.00 66.12 278 SER A C 1
ATOM 2207 O O . SER A 1 278 ? 4.541 25.130 -19.519 1.00 66.12 278 SER A O 1
ATOM 2209 N N . ASN A 1 279 ? 4.520 22.976 -20.151 1.00 76.88 279 ASN A N 1
ATOM 2210 C CA . ASN A 1 279 ? 5.819 22.953 -20.810 1.00 76.88 279 ASN A CA 1
ATOM 2211 C C . ASN A 1 279 ? 5.657 22.795 -22.330 1.00 76.88 279 ASN A C 1
ATOM 2213 O O . ASN A 1 279 ? 5.660 21.699 -22.891 1.00 76.88 279 ASN A O 1
ATOM 2217 N N . LYS A 1 280 ? 5.530 23.931 -23.028 1.00 72.75 280 LYS A N 1
ATOM 2218 C CA . LYS A 1 280 ? 5.341 23.959 -24.490 1.00 72.75 280 LYS A CA 1
ATOM 2219 C C . LYS A 1 280 ? 6.435 23.204 -25.254 1.00 72.75 280 LYS A C 1
ATOM 2221 O O . LYS A 1 280 ? 6.140 22.645 -26.306 1.00 72.75 280 LYS A O 1
ATOM 2226 N N . GLN A 1 281 ? 7.663 23.182 -24.737 1.00 73.88 281 GLN A N 1
ATOM 2227 C CA . GLN A 1 281 ? 8.799 22.537 -25.390 1.00 73.88 281 GLN A CA 1
ATOM 2228 C C . GLN A 1 281 ? 8.690 21.007 -25.348 1.00 73.88 281 GLN A C 1
ATOM 2230 O O . GLN A 1 281 ? 8.919 20.361 -26.366 1.00 73.88 281 GLN A O 1
ATOM 2235 N N . GLU A 1 282 ? 8.247 20.435 -24.226 1.00 74.56 282 GLU A N 1
ATOM 2236 C CA . GLU A 1 282 ? 7.972 18.993 -24.111 1.00 74.56 282 GLU A CA 1
ATOM 2237 C C . GLU A 1 282 ? 6.809 18.568 -25.011 1.00 74.56 282 GLU A C 1
ATOM 2239 O O . GLU A 1 282 ? 6.882 17.546 -25.687 1.00 74.56 282 GLU A O 1
ATOM 2244 N N . VAL A 1 283 ? 5.753 19.383 -25.106 1.00 75.00 283 VAL A N 1
ATOM 2245 C CA . VAL A 1 283 ? 4.628 19.095 -26.013 1.00 75.00 283 VAL A CA 1
ATOM 2246 C C . VAL A 1 283 ? 5.060 19.125 -27.480 1.00 75.00 283 VAL A C 1
ATOM 2248 O O . VAL A 1 283 ? 4.584 18.311 -28.270 1.00 75.00 283 VAL A O 1
ATOM 2251 N N . MET A 1 284 ? 5.934 20.059 -27.863 1.00 72.50 284 MET A N 1
ATOM 2252 C CA . MET A 1 284 ? 6.496 20.103 -29.217 1.00 72.50 284 MET A CA 1
ATOM 2253 C C . MET A 1 284 ? 7.371 18.881 -29.496 1.00 72.50 284 MET A C 1
ATOM 2255 O O . MET A 1 284 ? 7.170 18.222 -30.510 1.00 72.50 284 MET A O 1
ATOM 2259 N N . TRP A 1 285 ? 8.248 18.517 -28.559 1.00 82.19 285 TRP A N 1
ATOM 22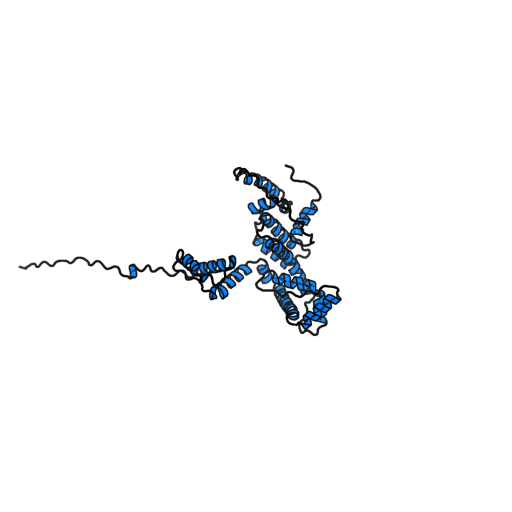60 C CA . TRP A 1 285 ? 9.065 17.310 -28.659 1.00 82.19 285 TRP A CA 1
ATOM 2261 C C . TRP A 1 285 ? 8.219 16.045 -28.875 1.00 82.19 285 TRP A C 1
ATOM 2263 O O . TRP A 1 285 ? 8.511 15.275 -29.786 1.00 82.19 285 TRP A O 1
ATOM 2273 N N . LEU A 1 286 ? 7.129 15.860 -28.121 1.00 79.38 286 LEU A N 1
ATOM 2274 C CA . LEU A 1 286 ? 6.224 14.716 -28.303 1.00 79.38 286 LEU A CA 1
ATOM 2275 C C . LEU A 1 286 ? 5.584 14.678 -29.693 1.00 79.38 286 LEU A C 1
ATOM 2277 O O . LEU A 1 286 ? 5.456 13.607 -30.284 1.00 79.38 286 LEU A O 1
ATOM 2281 N N . LYS A 1 287 ? 5.190 15.840 -30.226 1.00 79.88 287 LYS A N 1
ATOM 2282 C CA . LYS A 1 287 ? 4.618 15.938 -31.574 1.00 79.88 287 LYS A CA 1
ATOM 2283 C C . LYS A 1 287 ? 5.628 15.562 -32.654 1.00 79.88 287 LYS A C 1
ATOM 2285 O O . LYS A 1 287 ? 5.241 14.899 -33.609 1.00 79.88 287 LYS A O 1
ATOM 2290 N N . ASP A 1 288 ? 6.890 15.943 -32.488 1.00 83.00 288 ASP A N 1
ATOM 2291 C CA . ASP A 1 288 ? 7.961 15.627 -33.441 1.00 83.00 288 ASP A CA 1
ATOM 2292 C C . ASP A 1 288 ? 8.399 14.158 -33.361 1.00 83.00 288 ASP A C 1
ATOM 2294 O O . ASP A 1 288 ? 8.859 13.580 -34.347 1.00 83.00 288 ASP A O 1
ATOM 2298 N N . LEU A 1 289 ? 8.240 13.543 -32.189 1.00 81.69 289 LEU A N 1
ATOM 2299 C CA . LEU A 1 289 ? 8.623 12.164 -31.922 1.00 81.69 289 LEU A CA 1
ATOM 2300 C C . LEU A 1 289 ? 7.677 11.144 -32.575 1.00 81.69 289 LEU A C 1
ATOM 2302 O O . LEU A 1 289 ? 8.133 10.096 -33.025 1.00 81.69 289 LEU A O 1
ATOM 2306 N N . VAL A 1 290 ? 6.376 11.448 -32.663 1.00 81.19 290 VAL A N 1
ATOM 2307 C CA . VAL A 1 290 ? 5.367 10.532 -33.232 1.00 81.19 290 VAL A CA 1
ATOM 2308 C C . VAL A 1 290 ? 5.662 10.176 -34.701 1.00 81.19 290 VAL A C 1
ATOM 2310 O O . VAL A 1 290 ? 5.734 8.984 -35.002 1.00 81.19 290 VAL A O 1
ATOM 2313 N N . PRO A 1 291 ? 5.889 11.132 -35.628 1.00 79.38 291 PRO A N 1
ATOM 2314 C CA . PRO A 1 291 ? 6.224 10.811 -37.017 1.00 79.38 291 PRO A CA 1
ATOM 2315 C C . PRO A 1 291 ? 7.531 10.029 -37.167 1.00 79.38 291 PRO A C 1
ATOM 2317 O O . PRO A 1 291 ? 7.626 9.165 -38.037 1.00 79.38 291 PRO A O 1
ATOM 2320 N N . GLN A 1 292 ? 8.530 10.317 -36.325 1.00 81.62 292 GLN A N 1
ATOM 2321 C CA . GLN A 1 292 ? 9.814 9.609 -36.341 1.00 81.62 292 GLN A CA 1
ATOM 2322 C C . GLN A 1 292 ? 9.636 8.135 -35.982 1.00 81.62 292 GLN A C 1
ATOM 2324 O O . GLN A 1 292 ? 10.215 7.277 -36.638 1.00 81.62 292 GLN A O 1
ATOM 2329 N N . ASP A 1 293 ? 8.813 7.845 -34.973 1.00 78.94 293 ASP A N 1
ATOM 2330 C CA . ASP A 1 293 ? 8.539 6.474 -34.548 1.00 78.94 293 ASP A CA 1
ATOM 2331 C C . ASP A 1 293 ? 7.699 5.718 -35.582 1.00 78.94 293 ASP A C 1
ATOM 2333 O O . ASP A 1 293 ? 8.024 4.589 -35.932 1.00 78.94 293 ASP A O 1
ATOM 2337 N N . VAL A 1 294 ? 6.671 6.361 -36.151 1.00 78.31 294 VAL A N 1
ATOM 2338 C CA . VAL A 1 294 ? 5.848 5.774 -37.224 1.00 78.31 294 VAL A CA 1
ATOM 2339 C C . VAL A 1 294 ? 6.696 5.416 -38.448 1.00 78.31 294 VAL A C 1
ATOM 2341 O O . VAL A 1 294 ? 6.485 4.364 -39.045 1.00 78.31 294 VAL A O 1
ATOM 2344 N N . ALA A 1 295 ? 7.688 6.240 -38.797 1.00 79.25 295 ALA A N 1
ATOM 2345 C CA . ALA A 1 295 ? 8.587 5.985 -39.922 1.00 79.25 295 ALA A CA 1
ATOM 2346 C C . ALA A 1 295 ? 9.510 4.763 -39.727 1.00 79.25 295 ALA A C 1
ATOM 2348 O O . ALA A 1 295 ? 10.045 4.247 -40.708 1.00 79.25 295 ALA A O 1
ATOM 2349 N N . LEU A 1 296 ? 9.701 4.290 -38.488 1.00 78.31 296 LEU A N 1
ATOM 2350 C CA . LEU A 1 296 ? 10.489 3.087 -38.188 1.00 78.31 296 LEU A CA 1
ATOM 2351 C C . LEU A 1 296 ? 9.706 1.789 -38.428 1.00 78.31 296 LEU A C 1
ATOM 2353 O O . LEU A 1 296 ? 10.318 0.725 -38.543 1.00 78.31 296 LEU A O 1
ATOM 2357 N N . PHE A 1 297 ? 8.376 1.856 -38.524 1.00 68.75 297 PHE A N 1
ATOM 2358 C CA . PHE A 1 297 ? 7.548 0.694 -38.820 1.00 68.75 297 PHE A CA 1
ATOM 2359 C C . PHE A 1 297 ? 7.330 0.583 -40.337 1.00 68.75 297 PHE A C 1
ATOM 2361 O O . PHE A 1 297 ? 6.785 1.506 -40.947 1.00 68.75 297 PHE A O 1
ATOM 2368 N N . PRO A 1 298 ? 7.723 -0.533 -40.985 1.00 63.09 298 PRO A N 1
ATOM 2369 C CA . PRO A 1 298 ? 7.329 -0.771 -42.367 1.00 63.09 298 PRO A CA 1
ATOM 2370 C C . PRO A 1 298 ? 5.799 -0.809 -42.445 1.00 63.09 298 PRO A C 1
ATOM 2372 O O . PRO A 1 298 ? 5.147 -1.296 -41.522 1.00 63.09 298 PRO A O 1
ATOM 2375 N N . ALA A 1 299 ? 5.228 -0.294 -43.535 1.00 59.78 299 ALA A N 1
ATOM 2376 C CA . ALA A 1 299 ? 3.786 -0.297 -43.753 1.00 59.78 299 ALA A CA 1
ATOM 2377 C C . ALA A 1 299 ? 3.255 -1.741 -43.724 1.00 59.78 299 ALA A C 1
ATOM 2379 O O . ALA A 1 299 ? 3.365 -2.478 -44.700 1.00 59.78 299 ALA A O 1
ATOM 2380 N N . VAL A 1 300 ? 2.715 -2.163 -42.582 1.00 52.59 300 VAL A N 1
ATOM 2381 C CA . VAL A 1 300 ? 1.966 -3.411 -42.477 1.00 52.59 300 VAL A CA 1
ATOM 2382 C C . VAL A 1 300 ? 0.574 -3.112 -43.011 1.00 52.59 300 VAL A C 1
ATOM 2384 O O . VAL A 1 300 ? -0.136 -2.271 -42.459 1.00 52.59 300 VAL A O 1
ATOM 2387 N N . GLU A 1 301 ? 0.188 -3.783 -44.096 1.00 44.66 301 GLU A N 1
ATOM 2388 C CA . GLU A 1 301 ? -1.195 -3.794 -44.565 1.00 44.66 301 GLU A CA 1
ATOM 2389 C C . GLU A 1 301 ? -2.082 -4.353 -43.445 1.00 44.66 301 GLU A C 1
ATOM 2391 O O . GLU A 1 301 ? -2.057 -5.544 -43.124 1.00 44.66 301 GLU A O 1
ATOM 2396 N N . VAL A 1 302 ? -2.837 -3.468 -42.796 1.00 44.78 302 VAL A N 1
ATOM 2397 C CA . VAL A 1 302 ? -3.821 -3.846 -41.784 1.00 44.78 302 VAL A CA 1
ATOM 2398 C C . VAL A 1 302 ? -4.957 -4.561 -42.508 1.00 44.78 302 VAL A C 1
ATOM 2400 O O . VAL A 1 302 ? -5.786 -3.931 -43.161 1.00 44.78 302 VAL A O 1
ATOM 2403 N N . THR A 1 303 ? -5.006 -5.887 -42.396 1.00 38.16 303 THR A N 1
ATOM 2404 C CA . THR A 1 303 ? -6.222 -6.640 -42.708 1.00 38.16 303 THR A CA 1
ATOM 2405 C C . THR A 1 303 ? -7.271 -6.278 -41.659 1.00 38.16 303 THR A C 1
ATOM 2407 O O . THR A 1 303 ? -7.049 -6.418 -40.456 1.00 38.16 303 THR A O 1
ATOM 2410 N N . GLU A 1 304 ? -8.392 -5.720 -42.115 1.00 43.59 304 GLU A N 1
ATOM 2411 C CA . GLU A 1 304 ? -9.490 -5.241 -41.277 1.00 43.59 304 GLU A CA 1
ATOM 2412 C C . GLU A 1 304 ? -10.066 -6.373 -40.411 1.00 43.59 304 GLU A C 1
ATOM 2414 O O . GLU A 1 304 ? -10.926 -7.148 -40.818 1.00 43.59 304 GLU A O 1
ATOM 2419 N N . GLY A 1 305 ? -9.589 -6.442 -39.173 1.00 41.28 305 GLY A N 1
ATOM 2420 C CA . GLY A 1 305 ? -10.165 -7.211 -38.079 1.00 41.28 305 GLY A CA 1
ATOM 2421 C C . GLY A 1 305 ? -10.379 -6.305 -36.874 1.00 41.28 305 GLY A C 1
ATOM 2422 O O . GLY A 1 305 ? -9.913 -6.608 -35.779 1.00 41.28 305 GLY A O 1
ATOM 2423 N N . ALA A 1 306 ? -11.018 -5.148 -37.073 1.00 37.25 306 ALA A N 1
ATOM 2424 C CA . ALA A 1 306 ? -11.313 -4.211 -35.995 1.00 37.25 306 ALA A CA 1
ATOM 2425 C C . ALA A 1 306 ? -12.359 -4.814 -35.042 1.00 37.25 306 ALA A C 1
ATOM 2427 O O . ALA A 1 306 ? -13.570 -4.668 -35.226 1.00 37.25 306 ALA A O 1
ATOM 2428 N N . ALA A 1 307 ? -11.893 -5.489 -33.991 1.00 38.00 307 ALA A N 1
ATOM 2429 C CA . ALA A 1 307 ? -12.716 -5.751 -32.823 1.00 38.00 307 ALA A CA 1
ATOM 2430 C C . ALA A 1 307 ? -13.154 -4.396 -32.246 1.00 38.00 307 ALA A C 1
ATOM 2432 O O . ALA A 1 307 ? -12.319 -3.575 -31.866 1.00 38.00 307 ALA A O 1
ATOM 2433 N N . LYS A 1 308 ? -14.468 -4.140 -32.213 1.00 34.44 308 LYS A N 1
ATOM 2434 C CA . LYS A 1 308 ? -15.046 -2.954 -31.569 1.00 34.44 308 LYS A CA 1
ATOM 2435 C C . LYS A 1 308 ? -14.601 -2.920 -30.107 1.00 34.44 308 LYS A C 1
ATOM 2437 O O . LYS A 1 308 ? -15.147 -3.641 -29.276 1.00 34.44 308 LYS A O 1
ATOM 2442 N N . VAL A 1 309 ? -13.633 -2.064 -29.796 1.00 36.25 309 VAL A N 1
ATOM 2443 C CA . VAL A 1 309 ? -13.302 -1.701 -28.420 1.00 36.25 309 VAL A CA 1
ATOM 2444 C C . VAL A 1 309 ? -14.478 -0.881 -27.897 1.00 36.25 309 VAL A C 1
ATOM 2446 O O . VAL A 1 309 ? -14.708 0.248 -28.331 1.00 36.25 309 VAL A O 1
ATOM 2449 N N . GLN A 1 310 ? -15.285 -1.475 -27.019 1.00 32.72 310 GLN A N 1
ATOM 2450 C CA . GLN A 1 310 ? -16.302 -0.735 -26.280 1.00 32.72 310 GLN A CA 1
ATOM 2451 C C . GLN A 1 310 ? -15.606 0.292 -25.387 1.00 32.72 310 GLN A C 1
ATOM 2453 O O . GLN A 1 310 ? -14.702 -0.048 -24.624 1.00 32.72 310 GLN A O 1
ATOM 2458 N N . ALA A 1 311 ? -16.027 1.553 -25.501 1.00 31.47 311 ALA A N 1
ATOM 2459 C CA . ALA A 1 311 ? -15.567 2.620 -24.627 1.00 31.47 311 ALA A CA 1
ATOM 2460 C C . ALA A 1 311 ? -15.835 2.233 -23.160 1.00 31.47 311 ALA A C 1
ATOM 2462 O O . ALA A 1 311 ? -16.949 1.787 -22.858 1.00 31.47 311 ALA A O 1
ATOM 2463 N N . PRO A 1 312 ? -14.863 2.399 -22.245 1.00 34.91 312 PRO A N 1
ATOM 2464 C CA . PRO A 1 312 ? -15.107 2.168 -20.831 1.00 34.91 312 PRO A CA 1
ATOM 2465 C C . PRO A 1 312 ? -16.241 3.075 -20.352 1.00 34.91 312 PRO A C 1
ATOM 2467 O O . PRO A 1 312 ? -16.281 4.266 -20.670 1.00 34.91 312 PRO A O 1
ATOM 2470 N N . GLN A 1 313 ? -17.168 2.496 -19.592 1.00 37.78 313 GLN A N 1
ATOM 2471 C CA . GLN A 1 313 ? -18.216 3.237 -18.901 1.00 37.78 313 GLN A CA 1
ATOM 2472 C C . GLN A 1 313 ? -17.583 4.295 -17.989 1.00 37.78 313 GLN A C 1
ATOM 2474 O O . GLN A 1 313 ? -16.567 4.043 -17.341 1.00 37.78 313 GLN A O 1
ATOM 2479 N N . GLN A 1 314 ? -18.183 5.488 -17.980 1.00 34.66 314 GLN A N 1
ATOM 2480 C CA . GLN A 1 314 ? -17.738 6.644 -17.205 1.00 34.66 314 GLN A CA 1
ATOM 2481 C C . GLN A 1 314 ? -17.427 6.255 -15.754 1.00 34.66 314 GLN A C 1
ATOM 2483 O O . GLN A 1 314 ? -18.282 5.723 -15.045 1.00 34.66 314 GLN A O 1
ATOM 2488 N N . CYS A 1 315 ? -16.201 6.549 -15.317 1.00 32.00 315 CYS A N 1
ATOM 2489 C CA . CYS A 1 315 ? -15.825 6.428 -13.917 1.00 32.00 315 CYS A CA 1
ATOM 2490 C C . CYS A 1 315 ? -16.644 7.440 -13.103 1.00 32.00 315 CYS A C 1
ATOM 2492 O O . CYS A 1 315 ? -16.705 8.625 -13.438 1.00 32.00 315 CYS A O 1
ATOM 2494 N N . VAL A 1 316 ? -17.306 6.954 -12.054 1.00 32.84 316 VAL A N 1
ATOM 2495 C CA . VAL A 1 316 ? -18.075 7.764 -11.107 1.00 32.84 316 VAL A CA 1
ATOM 2496 C C . VAL A 1 316 ? -17.143 8.804 -10.492 1.00 32.84 316 VAL A C 1
ATOM 2498 O O . VAL A 1 316 ? -16.164 8.443 -9.841 1.00 32.84 316 VAL A O 1
ATOM 2501 N N . GLN A 1 317 ? -17.450 10.090 -10.676 1.00 33.25 317 GLN A N 1
ATOM 2502 C CA . GLN A 1 317 ? -16.665 11.166 -10.079 1.00 33.25 317 GLN A CA 1
ATOM 2503 C C . GLN A 1 317 ? -16.639 11.027 -8.552 1.00 33.25 317 GLN A C 1
ATOM 2505 O O . GLN A 1 317 ? -17.673 11.104 -7.886 1.00 33.25 317 GLN A O 1
ATOM 2510 N N . ARG A 1 318 ? -15.442 10.828 -7.994 1.00 34.84 318 ARG A N 1
ATOM 2511 C CA . ARG A 1 318 ? -15.167 10.924 -6.557 1.00 34.84 318 ARG A CA 1
ATOM 2512 C C . ARG A 1 318 ? -14.085 11.977 -6.345 1.00 34.84 318 ARG A C 1
ATOM 2514 O O . ARG A 1 318 ? -12.992 11.892 -6.894 1.00 34.84 318 ARG A O 1
ATOM 2521 N N . SER A 1 319 ? -14.418 12.990 -5.556 1.00 38.88 319 SER A N 1
ATOM 2522 C CA . SER A 1 319 ? -13.748 14.292 -5.473 1.00 38.88 319 SER A CA 1
ATOM 2523 C C . SER A 1 319 ? -12.379 14.316 -4.761 1.00 38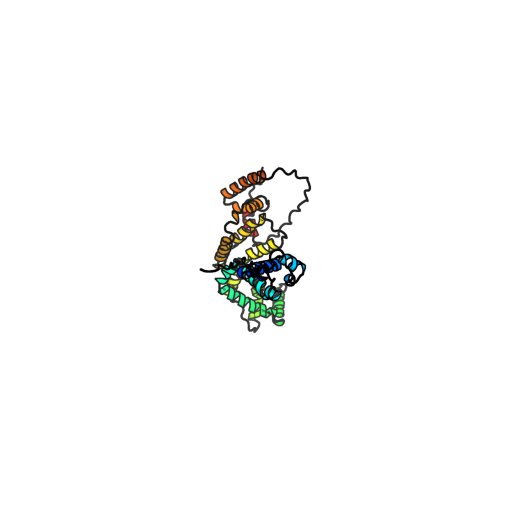.88 319 SER A C 1
ATOM 2525 O O . SER A 1 319 ? -12.052 15.316 -4.129 1.00 38.88 319 SER A O 1
ATOM 2527 N N . SER A 1 320 ? -11.573 13.248 -4.816 1.00 47.44 320 SER A N 1
ATOM 2528 C CA . SER A 1 320 ? -10.217 13.224 -4.220 1.00 47.44 320 SER A CA 1
ATOM 2529 C C . SER A 1 320 ? -9.320 12.056 -4.674 1.00 47.44 320 SER A C 1
ATOM 2531 O O . SER A 1 320 ? -8.433 11.641 -3.931 1.00 47.44 320 SER A O 1
ATOM 2533 N N . ASP A 1 321 ? -9.558 11.495 -5.860 1.00 60.09 321 ASP A N 1
ATOM 2534 C CA . ASP A 1 321 ? -8.788 10.363 -6.409 1.00 60.09 321 ASP A CA 1
ATOM 2535 C C . ASP A 1 321 ? -7.487 10.840 -7.106 1.00 60.09 321 ASP A C 1
ATOM 2537 O O . ASP A 1 321 ? -7.345 12.025 -7.403 1.00 60.09 321 ASP A O 1
ATOM 2541 N N . VAL A 1 322 ? -6.541 9.951 -7.418 1.00 64.06 322 VAL A N 1
ATOM 2542 C CA . VAL A 1 322 ? -5.304 10.213 -8.198 1.00 64.06 322 VAL A CA 1
ATOM 2543 C C . VAL A 1 322 ? -5.601 10.908 -9.522 1.00 64.06 322 VAL A C 1
ATOM 2545 O O . VAL A 1 322 ? -4.836 11.760 -9.976 1.00 64.06 322 VAL A O 1
ATOM 2548 N N . TRP A 1 323 ? -6.750 10.587 -10.112 1.00 75.56 323 TRP A N 1
ATOM 2549 C CA . TRP A 1 323 ? -7.239 11.223 -11.328 1.00 75.56 323 TRP A CA 1
ATOM 2550 C C . TRP A 1 323 ? -7.748 12.645 -11.115 1.00 75.56 323 TRP A C 1
ATOM 2552 O O . TRP A 1 323 ? -7.786 13.399 -12.073 1.00 75.56 323 TRP A O 1
ATOM 2562 N N . SER A 1 324 ? -8.057 13.078 -9.890 1.00 68.25 324 SER A N 1
ATOM 2563 C CA . SER A 1 324 ? -8.570 14.434 -9.639 1.00 68.25 324 SER A CA 1
ATOM 2564 C C . SER A 1 324 ? -7.591 15.528 -10.073 1.00 68.25 324 SER A C 1
ATOM 2566 O O . SER A 1 324 ? -8.010 16.566 -10.579 1.00 68.25 324 SER A O 1
ATOM 2568 N N . ALA A 1 325 ? -6.279 15.290 -9.958 1.00 60.25 325 ALA A N 1
ATOM 2569 C CA . ALA A 1 325 ? -5.261 16.192 -10.497 1.00 60.25 325 ALA A CA 1
ATOM 2570 C C . ALA A 1 325 ? -5.373 16.314 -12.027 1.00 60.25 325 ALA A C 1
ATOM 2572 O O . ALA A 1 325 ? -5.276 17.411 -12.579 1.00 60.25 325 ALA A O 1
ATOM 2573 N N . PHE A 1 326 ? -5.637 15.192 -12.697 1.00 60.59 326 PHE A N 1
ATOM 2574 C CA . PHE A 1 326 ? -5.863 15.139 -14.133 1.00 60.59 326 PHE A CA 1
ATOM 2575 C C . PHE A 1 326 ? -7.193 15.796 -14.528 1.00 60.59 326 PHE A C 1
ATOM 2577 O O . PHE A 1 326 ? -7.219 16.639 -15.421 1.00 60.59 326 PHE A O 1
ATOM 2584 N N . ASP A 1 327 ? -8.281 15.480 -13.828 1.00 70.69 327 ASP A N 1
ATOM 2585 C CA . ASP A 1 327 ? -9.605 16.050 -14.066 1.00 70.69 327 ASP A CA 1
ATOM 2586 C C . ASP A 1 327 ? -9.592 17.568 -13.870 1.00 70.69 327 ASP A C 1
ATOM 2588 O O . ASP A 1 327 ? -10.195 18.289 -14.654 1.00 70.69 327 ASP A O 1
ATOM 2592 N N . ASN A 1 328 ? -8.847 18.093 -12.895 1.00 66.06 328 ASN A N 1
ATOM 2593 C CA . ASN A 1 328 ? -8.670 19.538 -12.715 1.00 66.06 328 ASN A CA 1
ATOM 2594 C C . ASN A 1 328 ? -7.897 20.178 -13.888 1.00 66.06 328 ASN A C 1
ATOM 2596 O O . ASN A 1 328 ? -8.260 21.258 -14.369 1.00 66.06 328 ASN A O 1
ATOM 2600 N N . LEU A 1 329 ? -6.865 19.502 -14.405 1.00 60.34 329 LEU A N 1
ATOM 2601 C CA . LEU A 1 329 ? -6.136 19.924 -15.611 1.00 60.34 329 LEU A CA 1
ATOM 2602 C C . LEU A 1 329 ? -6.983 19.821 -16.890 1.00 60.34 329 LEU A C 1
ATOM 2604 O O . LEU A 1 329 ? -6.763 20.578 -17.836 1.00 60.34 329 LEU A O 1
ATOM 2608 N N . ALA A 1 330 ? -7.940 18.896 -16.942 1.00 57.16 330 ALA A N 1
ATOM 2609 C CA . ALA A 1 330 ? -8.854 18.718 -18.065 1.00 57.16 330 ALA A CA 1
ATOM 2610 C C . ALA A 1 330 ? -10.059 19.676 -17.997 1.00 57.16 330 ALA A C 1
ATOM 2612 O O . ALA A 1 330 ? -10.447 20.245 -19.010 1.00 57.16 330 ALA A O 1
ATOM 2613 N N . ASN A 1 331 ? -10.621 19.919 -16.813 1.00 57.78 331 ASN A N 1
ATOM 2614 C CA . ASN A 1 331 ? -11.805 20.761 -16.602 1.00 57.78 331 ASN A CA 1
ATOM 2615 C C . ASN A 1 331 ? -11.488 22.261 -16.610 1.00 57.78 331 ASN A C 1
ATOM 2617 O O . ASN A 1 331 ? -12.347 23.065 -16.961 1.00 57.78 331 ASN A O 1
ATOM 2621 N N . SER A 1 332 ? -10.237 22.650 -16.343 1.00 55.09 332 SER A N 1
ATOM 2622 C CA . SER A 1 332 ? -9.735 24.000 -16.657 1.00 55.09 332 SER A CA 1
ATOM 2623 C C . SER A 1 332 ? -9.696 24.298 -18.171 1.00 55.09 332 SER A C 1
ATOM 2625 O O . SER A 1 332 ? -9.261 25.373 -18.577 1.00 55.09 332 SER A O 1
ATOM 2627 N N . GLN A 1 333 ? -10.157 23.361 -19.013 1.00 50.03 333 GLN A N 1
ATOM 2628 C CA . GLN A 1 333 ? -10.107 23.401 -20.475 1.00 50.03 333 GLN A CA 1
ATOM 2629 C C . GLN A 1 333 ? -11.490 23.313 -21.149 1.00 50.03 333 GLN A C 1
ATOM 2631 O O . GLN A 1 333 ? -11.567 22.873 -22.299 1.00 50.03 333 GLN A O 1
ATOM 2636 N N . VAL A 1 334 ? -12.591 23.754 -20.518 1.00 39.66 334 VAL A N 1
ATOM 2637 C CA . VAL A 1 334 ? -13.830 24.056 -21.276 1.00 39.66 334 VAL A CA 1
ATOM 2638 C C . VAL A 1 334 ? -13.573 25.306 -22.132 1.00 39.66 334 VAL A C 1
ATOM 2640 O O . VAL A 1 334 ? -13.918 26.427 -21.780 1.00 39.66 334 VAL A O 1
ATOM 2643 N N . GLY A 1 335 ? -12.846 25.100 -23.227 1.00 35.53 335 GLY A N 1
ATOM 2644 C CA . GLY A 1 335 ? -12.235 26.127 -24.064 1.00 35.53 335 GLY A CA 1
ATOM 2645 C C . GLY A 1 335 ? -11.387 25.503 -25.176 1.00 35.53 335 GLY A C 1
ATOM 2646 O O . GLY A 1 335 ? -10.210 25.806 -25.293 1.00 35.53 335 GLY A O 1
ATOM 2647 N N . ASN A 1 336 ? -11.992 24.573 -25.922 1.00 36.38 336 ASN A N 1
ATOM 2648 C CA . ASN A 1 336 ? -11.660 24.094 -27.272 1.00 36.38 336 ASN A CA 1
ATOM 2649 C C . ASN A 1 336 ? -10.206 24.184 -27.782 1.00 36.38 336 ASN A C 1
ATOM 2651 O O . ASN A 1 336 ? -9.731 25.248 -28.169 1.00 36.38 336 ASN A O 1
ATOM 2655 N N . THR A 1 337 ? -9.633 23.023 -28.116 1.00 33.09 337 THR A N 1
ATOM 2656 C CA . THR A 1 337 ? -9.472 22.657 -29.542 1.00 33.09 337 THR A CA 1
ATOM 2657 C C . THR A 1 337 ? -9.301 21.137 -29.701 1.00 33.09 337 THR A C 1
ATOM 2659 O O . THR A 1 337 ? -8.489 20.538 -28.990 1.00 33.09 337 THR A O 1
ATOM 2662 N N . PRO A 1 338 ? -10.045 20.474 -30.609 1.00 39.84 338 PRO A N 1
ATOM 2663 C CA . PRO A 1 338 ? -9.707 19.125 -31.048 1.00 39.84 338 PRO A CA 1
ATOM 2664 C C . PRO A 1 338 ? -8.358 19.158 -31.774 1.00 39.84 338 PRO A C 1
ATOM 2666 O O . PRO A 1 338 ? -7.976 20.184 -32.331 1.00 39.84 338 PRO A O 1
ATOM 2669 N N . LEU A 1 339 ? -7.656 18.025 -31.799 1.00 35.88 339 LEU A N 1
ATOM 2670 C CA . LEU A 1 339 ? -6.553 17.810 -32.736 1.00 35.88 339 LEU A CA 1
ATOM 2671 C C . LEU A 1 339 ? -7.142 17.865 -34.153 1.00 35.88 339 LEU A C 1
ATOM 2673 O O . LEU A 1 339 ? -7.667 16.870 -34.645 1.00 35.88 339 LEU A O 1
ATOM 2677 N N . SER A 1 340 ? -7.147 19.045 -34.764 1.00 31.77 340 SER A N 1
ATOM 2678 C CA . SER A 1 340 ? -7.393 19.200 -36.190 1.00 31.77 340 SER A CA 1
ATOM 2679 C C . SER A 1 340 ? -6.093 18.890 -36.923 1.00 31.77 340 SER A C 1
ATOM 2681 O O . SER A 1 340 ? -5.132 19.636 -36.737 1.00 31.77 340 SER A O 1
ATOM 2683 N N . THR A 1 341 ? -6.141 17.781 -37.675 1.00 33.88 341 THR A N 1
ATOM 2684 C CA . THR A 1 341 ? -5.303 17.342 -38.815 1.00 33.88 341 THR A CA 1
ATOM 2685 C C . THR A 1 341 ? -3.825 17.682 -38.800 1.00 33.88 341 THR A C 1
ATOM 2687 O O . THR A 1 341 ? -3.495 18.879 -38.949 1.00 33.88 341 THR A O 1
#

Organism: Rhipicephalus sanguineus (NCBI:txid34632)

Secondary structure (DSSP, 8-state):
-------PPPPPP-PPPPHHHHS---PPPPHHHHHHHHHHHHHHHHHTT--TTGGG-HHHHHHHHTT-TT--PPPHHHIIIIIHHHHHHHHHTTSHHHHHHTT-HHHHHHHHHHHHHHHHHHH-HHHHHHHHHHHHHTT----------TT-TTHHHHHHHHHHHTHHHHHHHHHHS--SSPPPPHHHHHHHHHHHHHHHHHHHHHHHHHHSSS--GGGHHHHHHHHHHHHHHSTT--HHHHHHHHHHHHHSTTTTT-HHHHHHHHHSTTTTTGGGTT-HHHHHHHHHHHHHHHTTS------------PPPPPPPP-TTSTTHHHHHHHHTT-S------